Protein 8J5V (pdb70)

Nearest PDB structures (foldseek):
  8j5v-assembly1_A  TM=1.003E+00  e=4.837E-77  Pseudomonas putida
  5gmx-assembly2_B  TM=9.064E-01  e=7.605E-36  uncultured bacterium
  5gkv-assembly1_A  TM=9.014E-01  e=4.346E-36  Caulobacter vibrioides CB15
  7y3z-assembly4_C  TM=9.488E-01  e=1.248E-34  Acinetobacter
  3zyt-assembly1_A  TM=8.656E-01  e=5.137E-29  Paenarthrobacter nitroguajacolicus

Sequence (361 aa):
QIQGHYELKFEAVREAFAALFDDPQERGAGLCIQVGGETVVDLWAGSADKDGREAWHSDTIANLFSCTKTFTAVTALQLVGEGKLSLDAPVVRYWPEFGQAGKASVTLRQLLSHRAGLPAIRELLPAEALYDWQAMVDALAAEAPWWTPGTEHGYAAITYGWLIGELIRRVDGRGPGESIVARTARPLGLDFHVGLADEEFHRVAHIAREPEALSTRAFTNPPAILTSTNKPEWRRMQQPAANGHGNARSLAGFYAGLLDGSLLESELLDELTREHSLGQDRTLLTQTRFGLGCMLDQPDVANATFGLGARAFGHPGAGGSVGFADPEYDVAFGFVTNTLGPYVLMDPRAQKLVRVLGTCL

Foldseek 3Di:
DKDDDADPLLVLLSVLVVVVVVDVLFAKKWKWKDFLNRTRDTIIFHAQEPPRPHTQDSFQKEWQFQLLLLLLLLLLLVCVVVVLFPQQQQCCVQVVLLCAQQSVRPGLQLLQFQQSQPLDQPDFDALCCLLVLVSLLNSNSHGHHNDNRLPAGAHQRQNSQSVSQVSSCRRVVHGSQCSSCVQQCVLLVFSKGQAADPVCLVSYGAADALQPVWPRVSPAGNHCRVVCRNPPSLNRHGGSRTGMMHHFRSLLSSQLCLLVCNRHDPVSSCQQQDWSHFQQHPTSRATFTGGRSKGFADPPGPQRHLQADRSKIGFGAQQAWTWIADNVRSMTITMDGSHGYHHRGHDVSSNVSVNSVRVSD

Radius of gyration: 18.91 Å; Cα contacts (8 Å, |Δi|>4): 874; chains: 1; bounding box: 44×43×49 Å

Secondary structure (DSSP, 8-state):
--EEEE-GGGHHHHHHHHHHTTSTT--EEEEEEEETTEEEEEEEEEBSSSSS-SBPPTT-BEE-GGGHHHHHHHHHHHHHHTTS--SSSBGGGT-GGGGSTT-TT-BHHHHHTT-SS-SS-SSPPPGGGGG-HHHHHHHHHHPPPSSSTTS-----TTHHHHHHHHHHHHHHTS-HHHHHIIIIIGGGT---BSS--GGGGGGBPPPB--TTT-SS-SSSSSSSSTT-TT-HHHHHS--TTT--EE-HHHHHHHHHHHHTTSSS-HHHHHHHHS--EEEE-TTTSSEEEESSSSEE--TT-TTS--SS-TT-EEEE-TTS-EEEEETTTTEEEEEEESB--S-SS--HHHHHHHHHHHHH-

InterPro domains:
  IPR001466 Beta-lactamase-related [PF00144] (18-371)
  IPR012338 Beta-lactamase/transpeptidase-like [G3DSA:3.40.710.10] (5-381)
  IPR012338 Beta-lactamase/transpeptidase-like [SSF56601] (11-375)
  IPR052907 Beta-lactamase/esterase domain-containing protein [PTHR43319] (2-373)

Solvent-accessible surface area: 13255 Å² total; per-residue (Å²): 181,40,67,28,145,78,89,141,137,6,77,48,0,71,118,12,0,29,47,20,52,122,78,130,93,20,30,0,0,3,0,1,0,27,35,38,48,105,72,8,0,26,4,37,1,29,15,10,21,131,95,55,188,104,62,3,113,50,64,4,0,0,2,0,18,8,0,0,0,0,0,0,0,0,0,0,0,29,0,29,50,92,69,87,4,46,14,92,7,48,0,44,154,36,1,90,85,0,24,85,51,60,0,66,88,1,19,1,53,36,4,0,1,6,49,3,1,5,1,2,8,115,129,105,29,88,36,124,15,3,81,75,60,121,40,1,4,72,28,0,1,55,18,37,22,81,23,94,36,28,75,76,8,2,5,6,1,4,1,1,0,0,4,1,0,2,0,0,97,78,30,22,72,88,26,6,0,74,0,0,16,22,26,0,1,137,84,58,68,28,45,2,38,5,28,1,50,82,130,37,39,140,39,19,1,53,12,18,135,94,6,83,81,20,113,20,108,0,18,31,1,0,53,46,9,38,100,9,5,42,95,55,64,2,26,111,28,60,0,0,0,8,0,0,2,0,6,4,83,2,0,0,10,0,0,11,2,0,44,97,44,63,7,7,119,81,128,25,35,89,34,0,38,117,78,33,2,94,22,110,0,111,2,6,115,33,78,0,56,0,0,0,0,0,2,11,0,8,90,136,28,85,53,0,8,4,10,34,9,51,136,0,6,0,3,2,0,15,2,1,3,5,0,0,0,0,52,89,86,68,0,1,0,0,0,0,0,0,8,14,14,72,87,7,11,6,4,63,46,3,10,120,1,0,119,25,0,27,120,22,71

Structure (mmCIF, N/CA/C/O backbone):
data_8J5V
#
_entry.id   8J5V
#
_cell.length_a   46.378
_ce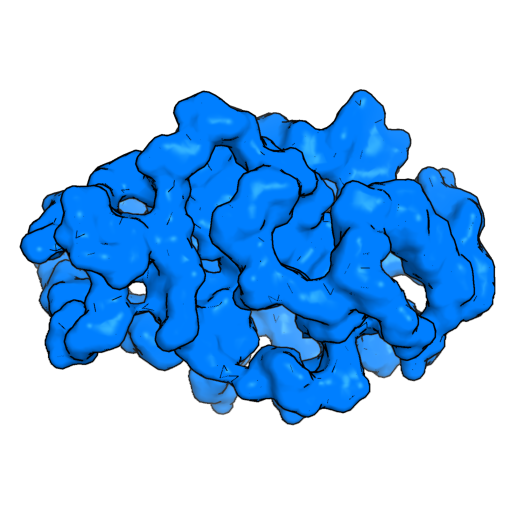ll.length_b   85.667
_cell.length_c   89.854
_cell.angle_alpha   90.00
_cell.angle_beta   90.00
_cell.angle_gamma   90.00
#
_symmetry.space_group_name_H-M   'P 21 21 21'
#
loop_
_entity.id
_entity.type
_entity.pdbx_description
1 polymer Carboxylesterase
2 water water
#
loop_
_atom_site.group_PDB
_atom_site.id
_atom_site.type_symbol
_atom_site.label_atom_id
_atom_site.label_alt_id
_atom_site.label_comp_id
_atom_site.label_asym_id
_atom_site.label_entity_id
_atom_site.label_seq_id
_atom_site.pdbx_PDB_ins_code
_atom_site.Cartn_x
_atom_site.Cartn_y
_atom_site.Cartn_z
_atom_site.occupancy
_atom_site.B_iso_or_equiv
_atom_site.auth_seq_id
_atom_site.auth_comp_id
_atom_site.auth_asym_id
_atom_site.auth_atom_id
_atom_site.pdbx_PDB_model_num
ATOM 1 N N . GLN A 1 20 ? 15.032 66.699 7.810 1.00 36.82 2 GLN A N 1
ATOM 2 C CA . GLN A 1 20 ? 16.032 67.786 7.571 1.00 36.83 2 GLN A CA 1
ATOM 3 C C . GLN A 1 20 ? 17.275 67.544 8.438 1.00 36.17 2 GLN A C 1
ATOM 4 O O . GLN A 1 20 ? 17.157 67.603 9.687 1.00 36.92 2 GLN A O 1
ATOM 10 N N . ILE A 1 21 ? 18.424 67.313 7.795 1.00 33.74 3 ILE A N 1
ATOM 11 C CA . ILE A 1 21 ? 19.759 67.222 8.456 1.00 33.50 3 ILE A CA 1
ATOM 12 C C . ILE A 1 21 ? 20.083 68.596 9.050 1.00 32.27 3 ILE A C 1
ATOM 13 O O . ILE A 1 21 ? 20.073 69.583 8.302 1.00 33.11 3 ILE A O 1
ATOM 18 N N . GLN A 1 22 ? 20.326 68.650 10.358 1.00 30.74 4 GLN A N 1
ATOM 19 C CA . GLN A 1 22 ? 20.632 69.897 11.100 1.00 29.65 4 GLN A CA 1
ATOM 20 C C . GLN A 1 22 ? 22.046 69.789 11.673 1.00 29.58 4 GLN A C 1
ATOM 21 O O . GLN A 1 22 ? 22.533 68.653 11.836 1.00 29.90 4 GLN A O 1
ATOM 27 N N . GLY A 1 23 ? 22.664 70.937 11.952 1.00 28.81 5 GLY A N 1
ATOM 28 C CA . GLY A 1 23 ? 23.954 71.048 12.651 1.00 27.53 5 GLY A CA 1
ATOM 29 C C . GLY A 1 23 ? 25.035 71.585 11.736 1.00 28.01 5 GLY A C 1
ATOM 30 O O . GLY A 1 23 ? 24.695 72.223 10.714 1.00 29.60 5 GLY A O 1
ATOM 31 N N . HIS A 1 24 ? 26.298 71.342 12.082 1.00 26.25 6 HIS A N 1
ATOM 32 C CA . HIS A 1 24 ? 27.467 71.987 11.432 1.00 25.24 6 HIS A CA 1
ATOM 33 C C . HIS A 1 24 ? 28.511 70.942 11.057 1.00 24.92 6 HIS A C 1
ATOM 34 O O . HIS A 1 24 ? 28.589 69.902 11.731 1.00 23.04 6 HIS A O 1
ATOM 41 N N . TYR A 1 25 ? 29.265 71.229 9.998 1.00 25.91 7 TYR A N 1
ATOM 42 C CA . TYR A 1 25 ? 30.424 70.421 9.548 1.00 26.85 7 TYR A CA 1
ATOM 43 C C . TYR A 1 25 ? 31.451 71.347 8.898 1.00 27.78 7 TYR A C 1
ATOM 44 O O . TYR A 1 25 ? 31.054 72.350 8.271 1.00 26.11 7 TYR A O 1
ATOM 53 N N . GLU A 1 26 ? 32.731 71.020 9.083 1.00 29.48 8 GLU A N 1
ATOM 54 C CA . GLU A 1 26 ? 33.847 71.569 8.277 1.00 31.50 8 GLU A CA 1
ATOM 55 C C . GLU A 1 26 ? 33.717 70.977 6.871 1.00 30.54 8 GLU A C 1
ATOM 56 O O . GLU A 1 26 ? 33.415 69.769 6.759 1.00 29.44 8 GLU A O 1
ATOM 62 N N . LEU A 1 27 ? 33.900 71.811 5.845 1.00 30.03 9 LEU A N 1
ATOM 63 C CA . LEU A 1 27 ? 33.744 71.445 4.411 1.00 30.37 9 LEU A CA 1
ATOM 64 C C . LEU A 1 27 ? 34.520 70.154 4.107 1.00 29.62 9 LEU A C 1
ATOM 65 O O . LEU A 1 27 ? 34.005 69.328 3.341 1.00 27.70 9 LEU A O 1
ATOM 70 N N . LYS A 1 28 ? 35.704 69.989 4.704 1.00 31.11 10 LYS A N 1
ATOM 71 C CA . LYS A 1 28 ? 36.581 68.794 4.567 1.00 33.21 10 LYS A CA 1
ATOM 72 C C . LYS A 1 28 ? 35.799 67.506 4.882 1.00 32.21 10 LYS A C 1
ATOM 73 O O . LYS A 1 28 ? 36.150 66.454 4.315 1.00 31.32 10 LYS A O 1
ATOM 79 N N . PHE A 1 29 ? 34.775 67.581 5.739 1.00 30.19 11 PHE A N 1
ATOM 80 C CA . PHE A 1 29 ? 34.003 66.413 6.239 1.00 28.85 11 PHE A CA 1
ATOM 81 C C . PHE A 1 29 ? 32.595 66.390 5.628 1.00 29.53 11 PHE A C 1
ATOM 82 O O . PHE A 1 29 ? 31.702 65.733 6.202 1.00 27.41 11 PHE A O 1
ATOM 90 N N . GLU A 1 30 ? 32.401 67.039 4.473 1.00 30.08 12 GLU A N 1
ATOM 91 C CA . GLU A 1 30 ? 31.076 67.109 3.800 1.00 30.38 12 GLU A CA 1
ATOM 92 C C . GLU A 1 30 ? 30.602 65.688 3.477 1.00 28.48 12 GLU A C 1
ATOM 93 O O . GLU A 1 30 ? 29.384 65.442 3.572 1.00 26.66 12 GLU A O 1
ATOM 99 N N . ALA A 1 31 ? 31.528 64.791 3.123 1.00 27.30 13 ALA A N 1
ATOM 100 C CA . ALA A 1 31 ? 31.244 63.367 2.821 1.00 27.77 13 ALA A CA 1
ATOM 101 C C . ALA A 1 31 ? 30.554 62.718 4.029 1.00 28.07 13 ALA A C 1
ATOM 102 O O . ALA A 1 31 ? 29.623 61.906 3.816 1.00 28.61 13 ALA A O 1
ATOM 104 N N . VAL A 1 32 ? 30.959 63.085 5.252 1.00 27.42 14 VAL A N 1
ATOM 105 C CA . VAL A 1 32 ? 30.341 62.547 6.502 1.00 27.43 14 VAL A CA 1
ATOM 106 C C . VAL A 1 32 ? 28.887 63.021 6.556 1.00 28.78 14 VAL A C 1
ATOM 107 O O . VAL A 1 32 ? 28.011 62.179 6.823 1.00 30.35 14 VAL A O 1
ATOM 111 N N . ARG A 1 33 ? 28.636 64.308 6.302 1.00 30.13 15 ARG A N 1
ATOM 112 C CA . ARG A 1 33 ? 27.263 64.876 6.264 1.00 31.88 15 ARG A CA 1
ATOM 113 C C . ARG A 1 33 ? 26.420 64.080 5.257 1.00 32.31 15 ARG A C 1
ATOM 114 O O . ARG A 1 33 ? 25.273 63.730 5.600 1.00 31.61 15 ARG A O 1
ATOM 122 N N . GLU A 1 34 ? 26.974 63.803 4.072 1.00 33.52 16 GLU A N 1
ATOM 123 C CA . GLU A 1 34 ? 26.294 63.050 2.984 1.00 36.45 16 GLU A CA 1
ATOM 124 C C . GLU A 1 34 ? 25.906 61.658 3.497 1.00 33.53 16 GLU A C 1
ATOM 125 O O . GLU A 1 34 ? 24.733 61.288 3.337 1.00 32.98 16 GLU A O 1
ATOM 131 N N . ALA A 1 35 ? 26.854 60.928 4.095 1.00 31.61 17 ALA A N 1
ATOM 132 C CA . ALA A 1 35 ? 26.657 59.556 4.628 1.00 30.92 17 ALA A CA 1
ATOM 133 C C . ALA A 1 35 ? 25.588 59.569 5.727 1.00 28.99 17 ALA A C 1
ATOM 134 O O . ALA A 1 35 ? 24.775 58.633 5.761 1.00 28.61 17 ALA A O 1
ATOM 136 N N . PHE A 1 36 ? 25.598 60.581 6.600 1.00 27.96 18 PHE A N 1
ATOM 137 C CA . PHE A 1 36 ? 24.594 60.755 7.681 1.00 28.51 18 PHE A CA 1
ATOM 138 C C . PHE A 1 36 ? 23.202 60.924 7.059 1.00 30.20 18 PHE A C 1
ATOM 139 O O . PHE A 1 36 ? 22.249 60.305 7.563 1.00 29.35 18 PHE A O 1
ATOM 147 N N . ALA A 1 37 ? 23.096 61.730 5.998 1.00 31.94 19 ALA A N 1
ATOM 148 C CA . ALA A 1 37 ? 21.841 61.950 5.238 1.00 34.84 19 ALA A CA 1
ATOM 149 C C . ALA A 1 37 ? 21.355 60.618 4.651 1.00 35.03 19 ALA A C 1
ATOM 150 O O . ALA A 1 37 ? 20.142 60.352 4.716 1.00 35.06 19 ALA A O 1
ATOM 152 N N . ALA A 1 38 ? 22.284 59.816 4.121 1.00 35.88 20 ALA A N 1
ATOM 153 C CA . ALA A 1 38 ? 22.036 58.510 3.467 1.00 37.63 20 ALA A CA 1
ATOM 154 C C . ALA A 1 38 ? 21.338 57.537 4.430 1.00 40.37 20 ALA A C 1
ATOM 155 O O . ALA A 1 38 ? 20.552 56.708 3.934 1.00 41.10 20 ALA A O 1
ATOM 157 N N . LEU A 1 39 ? 21.613 57.618 5.741 1.00 41.77 21 LEU A N 1
ATOM 158 C CA . LEU A 1 39 ? 20.940 56.795 6.787 1.00 40.69 21 LEU A CA 1
ATOM 159 C C . LEU A 1 39 ? 19.426 56.845 6.575 1.00 41.36 21 LEU A C 1
ATOM 160 O O . LEU A 1 39 ? 18.776 55.780 6.656 1.00 40.62 21 LEU A O 1
ATOM 165 N N . PHE A 1 40 ? 18.896 58.054 6.368 1.00 41.27 22 PHE A N 1
ATOM 166 C CA . PHE A 1 40 ? 17.441 58.358 6.366 1.00 41.59 22 PHE A CA 1
ATOM 167 C C . PHE A 1 40 ? 16.820 58.010 5.004 1.00 42.45 22 PHE A C 1
ATOM 168 O O . PHE A 1 40 ? 15.595 58.167 4.866 1.00 44.21 22 PHE A O 1
ATOM 176 N N . ASP A 1 41 ? 17.620 57.521 4.047 1.00 43.80 23 ASP A N 1
ATOM 177 C CA . ASP A 1 41 ? 17.131 56.853 2.808 1.00 46.13 23 ASP A CA 1
ATOM 178 C C . ASP A 1 41 ? 16.413 55.551 3.190 1.00 48.14 23 ASP A C 1
ATOM 179 O O . ASP A 1 41 ? 15.687 55.015 2.335 1.00 51.03 23 ASP A O 1
ATOM 184 N N . ASP A 1 42 ? 16.633 55.053 4.414 1.00 48.56 24 ASP A N 1
ATOM 185 C CA . ASP A 1 42 ? 15.890 53.918 5.022 1.00 49.10 24 ASP A CA 1
ATOM 186 C C . ASP A 1 42 ? 14.715 54.495 5.806 1.00 49.04 24 ASP A C 1
ATOM 187 O O . ASP A 1 42 ? 14.918 55.275 6.732 1.00 46.96 24 ASP A O 1
ATOM 192 N N . PRO A 1 43 ? 13.453 54.163 5.440 1.00 50.65 25 PRO A N 1
ATOM 193 C CA . PRO A 1 43 ? 12.281 54.767 6.077 1.00 49.18 25 PRO A CA 1
ATOM 194 C C . PRO A 1 43 ? 12.027 54.425 7.556 1.00 49.79 25 PRO A C 1
ATOM 195 O O . PRO A 1 43 ? 11.256 55.151 8.161 1.00 50.46 25 PRO A O 1
ATOM 199 N N . GLN A 1 44 ? 12.651 53.378 8.111 1.00 52.02 26 GLN A N 1
ATOM 200 C CA . GLN A 1 44 ? 12.481 53.005 9.547 1.00 53.04 26 GLN A CA 1
ATOM 201 C C . GLN A 1 44 ? 13.343 53.915 10.434 1.00 50.69 26 GLN A C 1
ATOM 202 O O . GLN A 1 44 ? 12.961 54.099 11.607 1.00 50.33 26 GLN A O 1
ATOM 208 N N . GLU A 1 45 ? 14.453 54.463 9.917 1.00 47.68 27 GLU A N 1
ATOM 209 C CA . GLU A 1 45 ? 15.255 55.491 10.639 1.00 45.82 27 GLU A CA 1
ATOM 210 C C . GLU A 1 45 ? 14.304 56.600 11.093 1.00 43.44 27 GLU A C 1
ATOM 211 O O . GLU A 1 45 ? 13.636 57.183 10.228 1.00 45.67 27 GLU A O 1
ATOM 217 N N . ARG A 1 46 ? 14.232 56.861 12.397 1.00 41.52 28 ARG A N 1
ATOM 218 C CA . ARG A 1 46 ? 13.337 57.892 12.980 1.00 40.27 28 ARG A CA 1
ATOM 219 C C . ARG A 1 46 ? 14.184 59.120 13.324 1.00 38.22 28 ARG A C 1
ATOM 220 O O . ARG A 1 46 ? 13.987 60.168 12.682 1.00 35.68 28 ARG A O 1
ATOM 228 N N . GLY A 1 47 ? 15.115 58.978 14.270 1.00 37.19 29 GLY A N 1
ATOM 229 C CA . GLY A 1 47 ? 16.041 60.052 14.677 1.00 35.32 29 GLY A CA 1
ATOM 230 C C . GLY A 1 47 ? 17.447 59.531 14.905 1.00 33.18 29 GLY A C 1
ATOM 231 O O . GLY A 1 47 ? 17.604 58.326 15.183 1.00 31.35 29 GLY A O 1
ATOM 232 N N . ALA A 1 48 ? 18.442 60.411 14.780 1.00 30.56 30 ALA A N 1
ATOM 233 C CA . ALA A 1 48 ? 19.859 60.108 15.068 1.00 28.32 30 ALA A CA 1
ATOM 234 C C . ALA A 1 48 ? 20.632 61.403 15.312 1.00 27.69 30 ALA A C 1
ATOM 235 O O . ALA A 1 48 ? 20.178 62.485 14.871 1.00 27.72 30 ALA A O 1
ATOM 237 N N . GLY A 1 49 ? 21.747 61.272 16.026 1.00 24.89 31 GLY A N 1
ATOM 238 C CA . GLY A 1 49 ? 22.773 62.312 16.186 1.00 24.08 31 GLY A CA 1
ATOM 239 C C . GLY A 1 49 ? 24.135 61.742 15.853 1.00 23.25 31 GLY A C 1
ATOM 240 O O . GLY A 1 49 ? 24.345 60.519 16.071 1.00 22.18 31 GLY A O 1
ATOM 241 N N . LEU A 1 50 ? 25.014 62.587 15.318 1.00 22.76 32 LEU A N 1
ATOM 242 C CA . LEU A 1 50 ? 26.407 62.238 14.948 1.00 22.34 32 LEU A CA 1
ATOM 243 C C . LEU A 1 50 ? 27.294 63.428 15.307 1.00 22.21 32 LEU A C 1
ATOM 244 O O . LEU A 1 50 ? 26.980 64.559 14.874 1.00 20.95 32 LEU A O 1
ATOM 249 N N . CYS A 1 51 ? 28.339 63.182 16.096 1.00 21.59 33 CYS A N 1
ATOM 250 C CA . CYS A 1 51 ? 29.281 64.219 16.566 1.00 21.74 33 CYS A CA 1
ATOM 251 C C . CYS A 1 51 ? 30.707 63.660 16.552 1.00 21.22 33 CYS A C 1
ATOM 252 O O . CYS A 1 51 ? 30.930 62.585 17.125 1.00 20.28 33 CYS A O 1
ATOM 255 N N . ILE A 1 52 ? 31.618 64.363 15.880 1.00 21.18 34 ILE A N 1
ATOM 256 C CA . ILE A 1 52 ? 33.040 63.942 15.715 1.00 21.70 34 ILE A CA 1
ATOM 257 C C . ILE A 1 52 ? 33.944 65.106 16.119 1.00 21.61 34 ILE A C 1
ATOM 258 O O . ILE A 1 52 ? 33.742 66.240 15.617 1.00 21.34 34 ILE A O 1
ATOM 263 N N . GLN A 1 53 ? 34.904 64.821 16.996 1.00 22.46 35 GLN A N 1
ATOM 264 C CA . GLN A 1 53 ? 36.007 65.746 17.346 1.00 23.23 35 GLN A CA 1
ATOM 265 C C . GLN A 1 53 ? 37.303 65.185 16.756 1.00 23.50 35 GLN A C 1
ATOM 266 O O . GLN A 1 53 ? 37.505 63.952 16.818 1.00 23.31 35 GLN A O 1
ATOM 272 N N . VAL A 1 54 ? 38.125 66.067 16.183 1.00 24.23 36 VAL A N 1
ATOM 273 C CA . VAL A 1 54 ? 39.512 65.772 15.720 1.00 25.61 36 VAL A CA 1
ATOM 274 C C . VAL A 1 54 ? 40.439 66.761 16.430 1.00 27.02 36 VAL A C 1
ATOM 275 O O . VAL A 1 54 ? 40.274 67.980 16.220 1.00 27.82 36 VAL A O 1
ATOM 279 N N . GLY A 1 55 ? 41.324 66.245 17.287 1.00 28.08 37 GLY A N 1
ATOM 280 C CA . GLY A 1 55 ? 42.238 67.038 18.128 1.00 28.41 37 GLY A CA 1
ATOM 281 C C . GLY A 1 55 ? 41.497 67.998 19.038 1.00 28.85 37 GLY A C 1
ATOM 282 O O . GLY A 1 55 ? 41.972 69.130 19.189 1.00 29.71 37 GLY A O 1
ATOM 283 N N . GLY A 1 56 ? 40.367 67.572 19.616 1.00 29.15 38 GLY A N 1
ATOM 284 C CA . GLY A 1 56 ? 39.565 68.387 20.552 1.00 28.64 38 GLY A CA 1
ATOM 285 C C . GLY A 1 56 ? 38.760 69.472 19.850 1.00 28.94 38 GLY A C 1
ATOM 286 O O . GLY A 1 56 ? 38.182 70.318 20.556 1.00 29.12 38 GLY A O 1
ATOM 287 N N . GLU A 1 57 ? 38.679 69.372 18.516 1.00 30.30 39 GLU A N 1
ATOM 288 C CA . GLU A 1 57 ? 37.909 70.347 17.701 1.00 30.54 39 GLU A CA 1
ATOM 289 C C . GLU A 1 57 ? 36.713 69.638 17.058 1.00 27.99 39 GLU A C 1
ATOM 290 O O . GLU A 1 57 ? 36.939 68.681 16.292 1.00 26.77 39 GLU A O 1
ATOM 296 N N . THR A 1 58 ? 35.496 70.092 17.359 1.00 26.30 40 THR A N 1
ATOM 297 C CA . THR A 1 58 ? 34.249 69.513 16.801 1.00 25.55 40 THR A CA 1
ATOM 298 C C . THR A 1 58 ? 34.186 69.876 15.311 1.00 25.71 40 THR A C 1
ATOM 299 O O . THR A 1 58 ? 34.021 71.073 14.992 1.00 25.95 40 THR A O 1
ATOM 303 N N . VAL A 1 59 ? 34.361 68.873 14.447 1.00 24.55 41 VAL A N 1
ATOM 304 C CA . VAL A 1 59 ? 34.394 69.013 12.962 1.00 24.22 41 VAL A CA 1
ATOM 305 C C . VAL A 1 59 ? 33.037 68.601 12.377 1.00 22.79 41 VAL A C 1
ATOM 306 O O . VAL A 1 59 ? 32.744 69.026 11.248 1.00 21.51 41 VAL A O 1
ATOM 310 N N . VAL A 1 60 ? 32.268 67.778 13.100 1.00 21.86 42 VAL A N 1
ATOM 311 C CA . VAL A 1 60 ? 30.893 67.338 12.718 1.00 21.99 42 VAL A CA 1
ATOM 312 C C . VAL A 1 60 ? 30.020 67.340 13.976 1.00 22.06 42 VAL A C 1
ATOM 313 O O . VAL A 1 60 ? 30.414 66.711 14.985 1.00 22.20 42 VAL A O 1
ATOM 317 N N . ASP A 1 61 ? 28.874 68.013 13.905 1.00 21.44 43 ASP A N 1
ATOM 318 C CA . ASP A 1 61 ? 27.819 67.972 14.947 1.00 22.05 43 ASP A CA 1
ATOM 319 C C . ASP A 1 61 ? 26.481 68.005 14.208 1.00 22.36 43 ASP A C 1
ATOM 320 O O . ASP A 1 61 ? 26.025 69.108 13.860 1.00 21.72 43 ASP A O 1
ATOM 325 N N . LEU A 1 62 ? 25.919 66.826 13.936 1.00 22.54 44 LEU A N 1
ATOM 326 C CA . LEU A 1 62 ? 24.686 66.657 13.128 1.00 24.15 44 LEU A CA 1
ATOM 327 C C . LEU A 1 62 ? 23.615 65.946 13.954 1.00 24.63 44 LEU A C 1
ATOM 328 O O . LEU A 1 62 ? 23.964 65.151 14.852 1.00 23.47 44 LEU A O 1
ATOM 333 N N . TRP A 1 63 ? 22.357 66.268 13.659 1.00 26.50 45 TRP A N 1
ATOM 334 C CA . TRP A 1 63 ? 21.148 65.555 14.145 1.00 26.68 45 TRP A CA 1
ATOM 335 C C . TRP A 1 63 ? 20.047 65.699 13.089 1.00 29.04 45 TRP A C 1
ATOM 336 O O . TRP A 1 63 ? 20.184 66.585 12.209 1.00 27.44 45 TRP A O 1
ATOM 347 N N . ALA A 1 64 ? 19.012 64.856 13.158 1.00 31.60 46 ALA A N 1
ATOM 348 C CA . ALA A 1 64 ? 17.990 64.718 12.094 1.00 33.35 46 ALA A CA 1
ATOM 349 C C . ALA A 1 64 ? 16.795 63.885 12.580 1.00 35.45 46 ALA A C 1
ATOM 350 O O . ALA A 1 64 ? 16.976 63.021 13.471 1.00 36.16 46 ALA A O 1
ATOM 352 N N . GLY A 1 65 ? 15.614 64.175 12.022 1.00 36.42 47 GLY A N 1
ATOM 353 C CA . GLY A 1 65 ? 14.385 63.367 12.149 1.00 36.13 47 GLY A CA 1
ATOM 354 C C . GLY A 1 65 ? 13.636 63.612 13.446 1.00 36.63 47 GLY A C 1
ATOM 355 O O . GLY A 1 65 ? 13.664 64.756 13.963 1.00 35.73 47 GLY A O 1
ATOM 356 N N . SER A 1 66 ? 12.984 62.544 13.908 1.00 37.70 48 SER A N 1
ATOM 357 C CA . SER A 1 66 ? 12.108 62.690 15.088 1.00 40.24 48 SER A CA 1
ATOM 358 C C . SER A 1 66 ? 12.634 61.949 16.312 1.00 38.95 48 SER A C 1
ATOM 359 O O . SER A 1 66 ? 13.385 60.967 16.150 1.00 38.57 48 SER A O 1
ATOM 362 N N . ALA A 1 67 ? 12.230 62.416 17.477 1.00 39.53 49 ALA A N 1
ATOM 363 C CA . ALA A 1 67 ? 12.568 61.842 18.799 1.00 40.81 49 ALA A CA 1
ATOM 364 C C . ALA A 1 67 ? 11.452 60.898 19.267 1.00 42.29 49 ALA A C 1
ATOM 365 O O . ALA A 1 67 ? 11.778 59.888 19.918 1.00 41.12 49 ALA A O 1
ATOM 367 N N . ASP A 1 68 ? 10.189 61.229 18.972 1.00 43.14 50 ASP A N 1
ATOM 368 C CA . ASP A 1 68 ? 8.997 60.435 19.384 1.00 43.46 50 ASP A CA 1
ATOM 369 C C . ASP A 1 68 ? 8.739 59.346 18.340 1.00 42.74 50 ASP A C 1
ATOM 370 O O . ASP A 1 68 ? 9.380 59.389 17.275 1.00 46.57 50 ASP A O 1
ATOM 375 N N . LYS A 1 69 ? 7.831 58.414 18.636 1.00 44.52 51 LYS A N 1
ATOM 376 C CA . LYS A 1 69 ? 7.503 57.246 17.771 1.00 45.77 51 LYS A CA 1
ATOM 377 C C . LYS A 1 69 ? 6.746 57.703 16.515 1.00 46.79 51 LYS A C 1
ATOM 378 O O . LYS A 1 69 ? 6.840 57.002 15.484 1.00 44.96 51 LYS A O 1
ATOM 384 N N . ASP A 1 70 ? 6.039 58.836 16.597 1.00 48.20 52 ASP A N 1
ATOM 385 C CA . ASP A 1 70 ? 4.983 59.242 15.630 1.00 49.72 52 ASP A CA 1
ATOM 386 C C . ASP A 1 70 ? 5.417 60.463 14.803 1.00 52.06 52 ASP A C 1
ATOM 387 O O . ASP A 1 70 ? 4.614 60.898 13.956 1.00 54.32 52 ASP A O 1
ATOM 392 N N . GLY A 1 71 ? 6.633 60.983 15.006 1.00 51.45 53 GLY A N 1
ATOM 393 C CA . GLY A 1 71 ? 7.209 62.055 14.170 1.00 50.79 53 GLY A CA 1
ATOM 394 C C . GLY A 1 71 ? 6.586 63.415 14.443 1.00 50.74 53 GLY A C 1
ATOM 395 O O . GLY A 1 71 ? 6.619 64.271 13.536 1.00 51.29 53 GLY A O 1
ATOM 396 N N . ARG A 1 72 ? 6.054 63.613 15.652 1.00 51.12 54 ARG A N 1
ATOM 397 C CA . ARG A 1 72 ? 5.326 64.839 16.077 1.00 50.73 54 ARG A CA 1
ATOM 398 C C .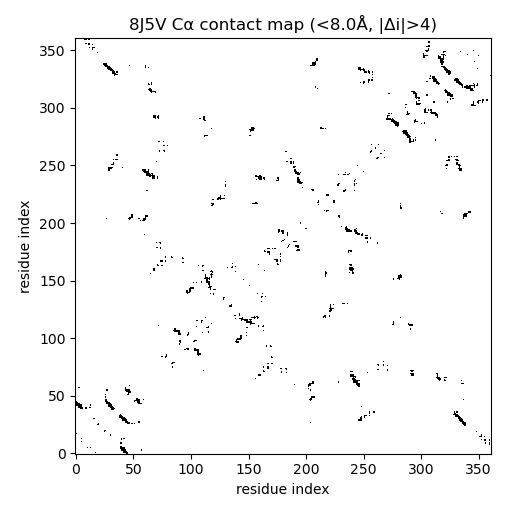 ARG A 1 72 ? 6.286 65.776 16.825 1.00 51.78 54 ARG A C 1
ATOM 399 O O . ARG A 1 72 ? 6.065 67.003 16.776 1.00 51.86 54 ARG A O 1
ATOM 407 N N . GLU A 1 73 ? 7.301 65.214 17.496 1.00 50.97 55 GLU A N 1
ATOM 408 C CA . GLU A 1 73 ? 8.380 65.953 18.206 1.00 49.45 55 GLU A CA 1
ATOM 409 C C . GLU A 1 73 ? 9.692 65.731 17.452 1.00 47.71 55 GLU A C 1
ATOM 410 O O . GLU A 1 73 ? 10.164 64.573 17.412 1.00 44.58 55 GLU A O 1
ATOM 416 N N . ALA A 1 74 ? 10.243 66.792 16.857 1.00 45.63 56 ALA A N 1
ATOM 417 C CA . ALA A 1 74 ? 11.497 66.741 16.073 1.00 42.92 56 ALA A CA 1
ATOM 418 C C . ALA A 1 74 ? 12.651 66.435 17.028 1.00 39.56 56 ALA A C 1
ATOM 419 O O . ALA A 1 74 ? 12.554 66.798 18.218 1.00 39.41 56 ALA A O 1
ATOM 421 N N . TRP A 1 75 ? 13.684 65.763 16.525 1.00 37.69 57 TRP A N 1
ATOM 422 C CA . TRP A 1 75 ? 14.991 65.636 17.215 1.00 35.61 57 TRP A CA 1
ATOM 423 C C . TRP A 1 75 ? 15.610 67.039 17.290 1.00 35.55 57 TRP A C 1
ATOM 424 O O . TRP A 1 75 ? 15.819 67.639 16.218 1.00 36.87 57 TRP A O 1
ATOM 435 N N . HIS A 1 76 ? 15.804 67.567 18.505 1.00 36.39 58 HIS A N 1
ATOM 436 C CA . HIS A 1 76 ? 16.498 68.853 18.802 1.00 36.83 58 HIS A CA 1
ATOM 437 C C . HIS A 1 76 ? 17.996 68.595 19.015 1.00 34.38 58 HIS A C 1
ATOM 438 O O . HIS A 1 76 ? 18.392 67.422 19.199 1.00 32.05 58 HIS A O 1
ATOM 445 N N . SER A 1 77 ? 18.797 69.660 19.047 1.00 30.77 59 SER A N 1
ATOM 446 C CA . SER A 1 77 ? 20.254 69.603 19.324 1.00 29.75 59 SER A CA 1
ATOM 447 C C . SER A 1 77 ? 20.491 68.974 20.707 1.00 29.17 59 SER A C 1
ATOM 448 O O . SER A 1 77 ? 21.511 68.284 20.868 1.00 28.23 59 SER A O 1
ATOM 451 N N . ASP A 1 78 ? 19.563 69.180 21.650 1.00 29.17 60 ASP A N 1
ATOM 452 C CA . ASP A 1 78 ? 19.664 68.714 23.059 1.00 29.75 60 ASP A CA 1
ATOM 453 C C . ASP A 1 78 ? 18.754 67.497 23.289 1.00 29.49 60 ASP A C 1
ATOM 454 O O . ASP A 1 78 ? 18.460 67.192 24.465 1.00 30.85 60 ASP A O 1
ATOM 459 N N . THR A 1 79 ? 18.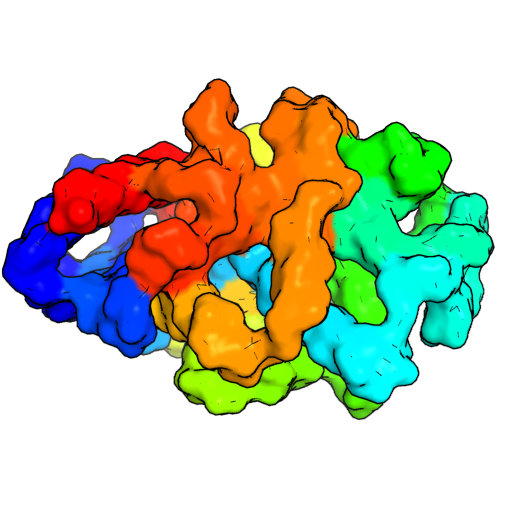323 66.817 22.227 1.00 28.54 61 THR A N 1
ATOM 460 C CA . THR A 1 79 ? 17.620 65.513 22.336 1.00 29.28 61 THR A CA 1
ATOM 461 C C . THR A 1 79 ? 18.629 64.479 22.848 1.00 30.15 61 THR A C 1
ATOM 462 O O . THR A 1 79 ? 19.766 64.435 22.312 1.00 28.27 61 THR A O 1
ATOM 466 N N . ILE A 1 80 ? 18.245 63.735 23.886 1.00 29.79 62 ILE A N 1
ATOM 467 C CA . ILE A 1 80 ? 19.070 62.664 24.510 1.00 28.53 62 ILE A CA 1
ATOM 468 C C . ILE A 1 80 ? 18.295 61.346 24.417 1.00 29.22 62 ILE A C 1
ATOM 469 O O . ILE A 1 80 ? 17.086 61.367 24.061 1.00 27.85 62 ILE A O 1
ATOM 474 N N . ALA A 1 81 ? 18.977 60.233 24.678 1.00 26.36 63 ALA A N 1
ATOM 475 C CA . ALA A 1 81 ? 18.417 58.876 24.506 1.00 25.82 63 ALA A CA 1
ATOM 476 C C . ALA A 1 81 ? 19.203 57.884 25.357 1.00 25.83 63 ALA A C 1
ATOM 477 O O . ALA A 1 81 ? 20.351 58.191 25.754 1.00 24.67 63 ALA A O 1
ATOM 479 N N . ASN A 1 82 ? 18.586 56.736 25.620 1.00 26.59 64 ASN A N 1
ATOM 480 C CA . ASN A 1 82 ? 19.260 55.572 26.239 1.00 27.01 64 ASN A CA 1
ATOM 481 C C . ASN A 1 82 ? 20.406 55.138 25.320 1.00 25.92 64 ASN A C 1
ATOM 482 O O . ASN A 1 82 ? 20.137 54.875 24.128 1.00 25.23 64 ASN A O 1
ATOM 487 N N . LEU A 1 83 ? 21.628 55.080 25.859 1.00 26.08 65 LEU A N 1
ATOM 488 C CA . LEU A 1 83 ? 22.868 54.750 25.106 1.00 25.54 65 LEU A CA 1
ATOM 489 C C . LEU A 1 83 ? 23.267 53.294 25.364 1.00 24.91 65 LEU A C 1
ATOM 490 O O . LEU A 1 83 ? 24.311 52.872 24.835 1.00 25.76 65 LEU A O 1
ATOM 495 N N . PHE A 1 84 ? 22.478 52.556 26.150 1.00 24.08 66 PHE A N 1
ATOM 496 C CA . PHE A 1 84 ? 22.711 51.119 26.445 1.00 23.59 66 PHE A CA 1
ATOM 497 C C . PHE A 1 84 ? 24.168 50.946 26.900 1.00 21.84 66 PHE A C 1
ATOM 498 O O . PHE A 1 84 ? 24.616 51.724 27.764 1.00 20.06 66 PHE A O 1
ATOM 506 N N . SER A 1 85 ? 24.897 49.988 26.326 1.00 20.56 67 SER A N 1
ATOM 507 C CA . SER A 1 85 ? 26.239 49.570 26.814 1.00 20.60 67 SER A CA 1
ATOM 508 C C . SER A 1 85 ? 27.330 50.594 26.465 1.00 20.21 67 SER A C 1
ATOM 509 O O . SER A 1 85 ? 28.478 50.395 26.926 1.00 20.12 67 SER A O 1
ATOM 512 N N . CYS A 1 86 ? 27.010 51.668 25.728 1.00 21.07 68 CYS A N 1
ATOM 513 C CA . CYS A 1 86 ? 27.884 52.871 25.614 1.00 20.83 68 CYS A CA 1
ATOM 514 C C . CYS A 1 86 ? 28.293 53.321 27.026 1.00 21.77 68 CYS A C 1
ATOM 515 O O . CYS A 1 86 ? 29.425 53.832 27.192 1.00 20.84 68 CYS A O 1
ATOM 518 N N . THR A 1 87 ? 27.392 53.129 28.000 1.00 22.39 69 THR A N 1
ATOM 519 C CA . THR A 1 87 ? 27.533 53.527 29.429 1.00 23.21 69 THR A CA 1
ATOM 520 C C . THR A 1 87 ? 28.763 52.871 30.067 1.00 23.02 69 THR A C 1
ATOM 521 O O . THR A 1 87 ? 29.362 53.506 30.958 1.00 22.95 69 THR A O 1
ATOM 525 N N . LYS A 1 88 ? 29.117 51.649 29.654 1.00 22.41 70 LYS A N 1
ATOM 526 C CA . LYS A 1 88 ? 30.086 50.784 30.383 1.00 22.31 70 LYS A CA 1
ATOM 527 C C . LYS A 1 88 ? 31.443 51.484 30.530 1.00 20.92 70 LYS A C 1
ATOM 528 O O . LYS A 1 88 ? 32.089 51.284 31.578 1.00 21.34 70 LYS A O 1
ATOM 534 N N . THR A 1 89 ? 31.868 52.268 29.539 1.00 20.00 71 THR A N 1
ATOM 535 C CA . THR A 1 89 ? 33.200 52.930 29.547 1.00 20.01 71 THR A CA 1
ATOM 536 C C . THR A 1 89 ? 33.193 54.091 30.553 1.00 20.08 71 THR A C 1
ATOM 537 O O . THR A 1 89 ? 34.225 54.293 31.216 1.00 21.11 71 THR A O 1
ATOM 541 N N . PHE A 1 90 ? 32.079 54.811 30.676 1.00 20.90 72 PHE A N 1
ATOM 542 C CA . PHE A 1 90 ? 31.878 55.878 31.698 1.00 21.54 72 PHE A CA 1
ATOM 543 C C . PHE A 1 90 ? 32.060 55.266 33.093 1.00 21.98 72 PHE A C 1
ATOM 544 O O . PHE A 1 90 ? 32.795 55.831 33.932 1.00 22.87 72 PHE A O 1
ATOM 552 N N . THR A 1 91 ? 31.417 54.118 33.321 1.00 21.82 73 THR A N 1
ATOM 553 C CA . THR A 1 91 ? 31.466 53.353 34.594 1.00 21.42 73 THR A CA 1
ATOM 554 C C . THR A 1 91 ? 32.907 52.892 34.863 1.00 22.09 73 THR A C 1
ATOM 555 O O . THR A 1 91 ? 33.377 53.054 36.006 1.00 21.76 73 THR A O 1
ATOM 559 N N . ALA A 1 92 ? 33.589 52.341 33.857 1.00 22.08 74 ALA A N 1
ATOM 560 C CA . ALA A 1 92 ? 34.984 51.857 33.984 1.00 22.73 74 ALA A CA 1
ATOM 561 C C . ALA A 1 92 ? 35.905 53.029 34.336 1.00 22.87 74 ALA A C 1
ATOM 562 O O . ALA A 1 92 ? 36.776 52.849 35.197 1.00 23.43 74 ALA A O 1
ATOM 564 N N . VAL A 1 93 ? 35.733 54.180 33.679 1.00 23.17 75 VAL A N 1
ATOM 565 C CA . VAL A 1 93 ? 36.599 55.375 33.903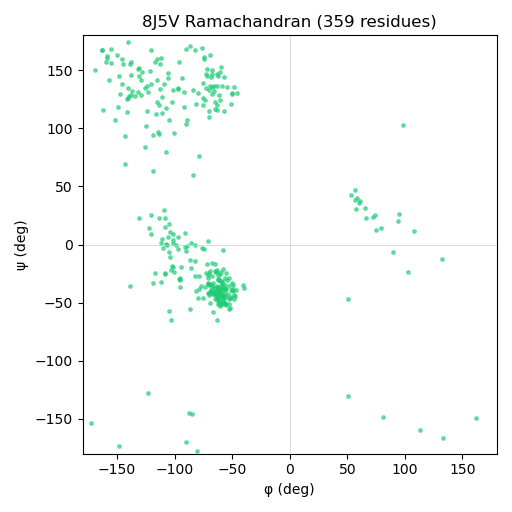 1.00 23.70 75 VAL A CA 1
ATOM 566 C C . VAL A 1 93 ? 36.402 55.844 35.352 1.00 23.53 75 VAL A C 1
ATOM 567 O O . VAL A 1 93 ? 37.403 56.181 35.995 1.00 22.65 75 VAL A O 1
ATOM 571 N N . THR A 1 94 ? 35.160 55.839 35.845 1.00 24.03 76 THR A N 1
ATOM 572 C CA . THR A 1 94 ? 34.811 56.157 37.256 1.00 24.86 76 THR A CA 1
ATOM 573 C C . THR A 1 94 ? 35.603 55.226 38.182 1.00 26.38 76 THR A C 1
ATOM 574 O O . THR A 1 94 ? 36.260 55.738 39.106 1.00 27.07 76 THR A O 1
ATOM 578 N N . ALA A 1 95 ? 35.572 53.917 37.925 1.00 27.17 77 ALA A N 1
ATOM 579 C CA . ALA A 1 95 ? 36.257 52.894 38.748 1.00 28.54 77 ALA A CA 1
ATOM 580 C C . ALA A 1 95 ? 37.769 53.155 38.745 1.00 29.17 77 ALA A C 1
ATOM 581 O O . ALA A 1 95 ? 38.386 53.052 39.819 1.00 29.20 77 ALA A O 1
ATOM 583 N N . LEU A 1 96 ? 38.343 53.501 37.590 1.00 29.23 78 LEU A N 1
ATOM 584 C CA . LEU A 1 96 ? 39.809 53.700 37.432 1.00 29.62 78 LEU A CA 1
ATOM 585 C C . LEU A 1 96 ? 40.248 54.973 38.174 1.00 30.15 78 LEU A C 1
ATOM 586 O O . LEU A 1 96 ? 41.373 54.969 38.710 1.00 30.05 78 LEU A O 1
ATOM 591 N N . GLN A 1 97 ? 39.413 56.014 38.220 1.00 29.87 79 GLN A N 1
ATOM 592 C CA . GLN A 1 97 ? 39.699 57.232 39.029 1.00 31.37 79 GLN A CA 1
ATOM 593 C C . GLN A 1 97 ? 39.791 56.835 40.507 1.00 32.18 79 GLN A C 1
ATOM 594 O O . GLN A 1 97 ? 40.734 57.285 41.189 1.00 32.48 79 GLN A O 1
ATOM 600 N N . LEU A 1 98 ? 38.849 56.013 40.977 1.00 30.88 80 LEU A N 1
ATOM 601 C CA . LEU A 1 98 ? 38.818 55.508 42.372 1.00 31.26 80 LEU A CA 1
ATOM 602 C C . LEU A 1 98 ? 40.091 54.694 42.642 1.00 31.85 80 LEU A C 1
ATOM 603 O O . LEU A 1 98 ? 40.656 54.848 43.750 1.00 32.38 80 LEU A O 1
ATOM 608 N N . VAL A 1 99 ? 40.571 53.922 41.658 1.00 30.90 81 VAL A N 1
ATOM 609 C CA . VAL A 1 99 ? 41.874 53.195 41.743 1.00 31.80 81 VAL A CA 1
ATOM 610 C C . VAL A 1 99 ? 42.989 54.234 41.929 1.00 33.36 81 VAL A C 1
ATOM 611 O O . VAL A 1 99 ? 43.768 54.092 42.893 1.00 32.85 81 VAL A O 1
ATOM 615 N N . GLY A 1 100 ? 43.044 55.245 41.052 1.00 33.87 82 GLY A N 1
ATOM 616 C CA . GLY A 1 100 ? 44.003 56.366 41.114 1.00 33.69 82 GLY A CA 1
ATOM 617 C C . GLY A 1 100 ? 44.043 57.021 42.489 1.00 34.85 82 GLY A C 1
ATOM 618 O O . GLY A 1 100 ? 45.153 57.374 42.944 1.00 34.29 82 GLY A O 1
ATOM 619 N N . GLU A 1 101 ? 42.882 57.168 43.136 1.00 34.65 83 GLU A N 1
ATOM 620 C CA . GLU A 1 101 ? 42.724 57.839 44.456 1.00 35.09 83 GLU A CA 1
ATOM 621 C C . GLU A 1 101 ? 42.971 56.854 45.613 1.00 35.88 83 GLU A C 1
ATOM 622 O O . GLU A 1 101 ? 42.818 57.277 46.772 1.00 35.56 83 GLU A O 1
ATOM 628 N N . GLY A 1 102 ? 43.304 55.591 45.322 1.00 36.20 84 GLY A N 1
ATOM 629 C CA . GLY A 1 102 ? 43.610 54.552 46.327 1.00 36.00 84 GLY A CA 1
ATOM 630 C C . GLY A 1 102 ? 42.378 54.075 47.082 1.00 37.16 84 GLY A C 1
ATOM 631 O O . GLY A 1 102 ? 42.546 53.571 48.213 1.00 38.01 84 GLY A O 1
ATOM 632 N N . LYS A 1 103 ? 41.182 54.224 46.497 1.00 36.27 85 LYS A N 1
ATOM 633 C CA . LYS A 1 103 ? 39.891 53.759 47.077 1.00 35.34 85 LYS A CA 1
ATOM 634 C C . LYS A 1 103 ? 39.552 52.361 46.538 1.00 35.37 85 LYS A C 1
ATOM 635 O O . LYS A 1 103 ? 38.716 51.686 47.158 1.00 33.62 85 LYS A O 1
ATOM 641 N N . LEU A 1 104 ? 40.158 51.960 45.414 1.00 35.15 86 LEU A N 1
ATOM 642 C CA . LEU A 1 104 ? 40.065 50.586 44.853 1.00 34.53 86 LEU A CA 1
ATOM 643 C C . LEU A 1 104 ? 41.443 50.147 44.357 1.00 34.41 86 LEU A C 1
ATOM 644 O O . LEU A 1 104 ? 42.281 51.016 44.086 1.00 36.46 86 LEU A O 1
ATOM 649 N N . SER A 1 105 ? 41.649 48.835 44.265 1.00 34.77 87 SER A N 1
ATOM 650 C CA . SER A 1 105 ? 42.814 48.185 43.614 1.00 35.29 87 SER A CA 1
ATOM 651 C C . SER A 1 105 ? 42.289 47.224 42.547 1.00 33.32 87 SER A C 1
ATOM 652 O O . SER A 1 105 ? 41.311 46.508 42.827 1.00 33.47 87 SER A O 1
ATOM 655 N N . LEU A 1 106 ? 42.904 47.222 41.369 1.00 30.98 88 LEU A N 1
ATOM 656 C CA . LEU A 1 106 ? 42.477 46.347 40.250 1.00 31.01 88 LEU A CA 1
ATOM 657 C C . LEU A 1 106 ? 42.627 44.877 40.663 1.00 30.20 88 LEU A C 1
ATOM 658 O O . LEU A 1 106 ? 41.717 44.096 40.343 1.00 28.26 88 LEU A O 1
ATOM 663 N N . ASP A 1 107 ? 43.684 44.538 41.414 1.00 29.63 89 ASP A N 1
ATOM 664 C CA . ASP A 1 107 ? 44.100 43.134 41.675 1.00 30.28 89 ASP A CA 1
ATOM 665 C C . ASP A 1 107 ? 43.875 42.738 43.141 1.00 30.44 89 ASP A C 1
ATOM 666 O O . ASP A 1 107 ? 44.239 41.605 43.492 1.00 30.55 89 ASP A O 1
ATOM 671 N N . ALA A 1 108 ? 43.276 43.601 43.964 1.00 31.19 90 ALA A N 1
ATOM 672 C CA . ALA A 1 108 ? 42.805 43.222 45.316 1.00 31.42 90 ALA A CA 1
ATOM 673 C C . ALA A 1 108 ? 41.562 42.356 45.157 1.00 31.97 90 ALA A C 1
ATOM 674 O O . ALA A 1 108 ? 40.799 42.540 44.211 1.00 30.31 90 ALA A O 1
ATOM 676 N N . PRO A 1 109 ? 41.333 41.365 46.048 1.00 32.56 91 PRO A N 1
ATOM 677 C CA . PRO A 1 109 ? 40.068 40.635 46.061 1.00 31.65 91 PRO A CA 1
ATOM 678 C C . PRO A 1 109 ? 38.918 41.568 46.470 1.00 31.42 91 PRO A C 1
ATOM 679 O O . PRO A 1 109 ? 39.072 42.320 47.424 1.00 32.36 91 PRO A O 1
ATOM 683 N N . VAL A 1 110 ? 37.818 41.543 45.709 1.00 29.84 92 VAL A N 1
ATOM 684 C CA . VAL A 1 110 ? 36.660 42.456 45.965 1.00 30.02 92 VAL A CA 1
ATOM 685 C C . VAL A 1 110 ? 36.246 42.373 47.437 1.00 30.24 92 VAL A C 1
ATOM 686 O O . VAL A 1 110 ? 35.908 43.425 48.010 1.00 28.79 92 VAL A O 1
ATOM 690 N N . VAL A 1 111 ? 36.266 41.179 48.028 1.00 30.12 93 VAL A N 1
ATOM 691 C CA . VAL A 1 111 ? 35.809 41.039 49.441 1.00 30.49 93 VAL A CA 1
ATOM 692 C C . VAL A 1 111 ? 36.334 42.239 50.239 1.00 30.39 93 VAL A C 1
ATOM 693 O O . VAL A 1 111 ? 35.605 42.711 51.134 1.00 30.84 93 VAL A O 1
ATOM 697 N N . ARG A 1 112 ? 37.538 42.722 49.911 1.00 30.39 94 ARG A N 1
ATOM 698 C CA . ARG A 1 112 ? 38.156 43.859 50.649 1.00 31.26 94 ARG A CA 1
ATOM 699 C C . ARG A 1 112 ? 37.162 45.022 50.786 1.00 30.74 94 ARG A C 1
ATOM 700 O O . ARG A 1 112 ? 37.231 45.715 51.812 1.00 31.21 94 ARG A O 1
ATOM 708 N N . TYR A 1 113 ? 36.299 45.247 49.789 1.00 30.14 95 TYR A N 1
ATOM 709 C CA . TYR A 1 113 ? 35.323 46.372 49.740 1.00 29.42 95 TYR A CA 1
ATOM 710 C C . TYR A 1 113 ? 33.901 45.850 49.952 1.00 28.30 95 TYR A C 1
ATOM 711 O O . TYR A 1 113 ? 33.040 46.623 50.385 1.00 28.71 95 TYR A O 1
ATOM 720 N N . TRP A 1 114 ? 33.670 44.576 49.637 1.00 28.07 96 TRP A N 1
ATOM 721 C CA . TRP A 1 114 ? 32.324 43.970 49.480 1.00 28.34 96 TRP A CA 1
ATOM 722 C C . TRP A 1 114 ? 32.367 42.547 50.024 1.00 28.15 96 TRP A C 1
ATOM 723 O O . TRP A 1 114 ? 32.292 41.579 49.269 1.00 25.06 96 TRP A O 1
ATOM 734 N N . PRO A 1 115 ? 32.504 42.392 51.361 1.00 29.07 97 PRO A N 1
ATOM 735 C CA . PRO A 1 115 ? 32.785 41.089 51.966 1.00 28.71 97 PRO A CA 1
ATOM 736 C C . PRO A 1 115 ? 31.771 39.996 51.600 1.00 27.33 97 PRO A C 1
ATOM 737 O O . PRO A 1 115 ? 32.190 38.885 51.403 1.00 26.21 97 PRO A O 1
ATOM 741 N N . GLU A 1 116 ? 30.485 40.349 51.515 1.00 27.23 98 GLU A N 1
ATOM 742 C CA . GLU A 1 116 ? 29.370 39.421 51.178 1.00 28.40 98 GLU A CA 1
ATOM 743 C C . GLU A 1 116 ? 29.588 38.789 49.796 1.00 28.00 98 GLU A C 1
ATOM 744 O O . GLU A 1 116 ? 28.992 37.730 49.546 1.00 27.60 98 GLU A O 1
ATOM 750 N N . PHE A 1 117 ? 30.370 39.431 48.922 1.00 27.55 99 PHE A N 1
ATOM 751 C CA . PHE A 1 117 ? 30.632 38.974 47.531 1.00 27.54 99 PHE A CA 1
ATOM 752 C C . PHE A 1 117 ? 31.374 37.634 47.543 1.00 28.37 99 PHE A C 1
ATOM 753 O O . PHE A 1 117 ? 31.279 36.896 46.549 1.00 26.96 99 PHE A O 1
ATOM 761 N N . GLY A 1 118 ? 32.079 37.324 48.640 1.00 29.10 100 GLY A N 1
ATOM 762 C CA . GLY A 1 118 ? 33.007 36.181 48.729 1.00 28.79 100 GLY A CA 1
ATOM 763 C C . GLY A 1 118 ? 32.320 34.820 48.753 1.00 28.72 100 GLY A C 1
ATOM 764 O O . GLY A 1 118 ? 33.044 33.825 48.888 1.00 29.93 100 GLY A O 1
ATOM 765 N N . GLN A 1 119 ? 30.992 34.755 48.626 1.00 28.73 101 GLN A N 1
ATOM 766 C CA . GLN A 1 119 ? 30.218 33.482 48.633 1.00 28.86 101 GLN A CA 1
ATOM 767 C C . GLN A 1 119 ? 30.396 32.733 47.307 1.00 29.54 101 GLN A C 1
ATOM 768 O O . GLN A 1 119 ? 30.752 33.369 46.294 1.00 29.57 101 GLN A O 1
ATOM 774 N N . ALA A 1 120 ? 30.129 31.425 47.331 1.00 28.85 102 ALA A N 1
ATOM 775 C CA . ALA A 1 120 ? 29.901 30.559 46.153 1.00 28.01 102 ALA A CA 1
ATOM 776 C C . ALA A 1 120 ? 31.093 30.618 45.188 1.00 27.79 102 ALA A C 1
ATOM 777 O O . ALA A 1 120 ? 30.852 30.607 43.976 1.00 29.16 102 ALA A O 1
ATOM 779 N N . GLY A 1 121 ? 32.324 30.674 45.711 1.00 25.83 103 GLY A N 1
ATOM 780 C CA . GLY A 1 121 ? 33.575 30.512 44.945 1.00 25.29 103 GLY A CA 1
ATOM 781 C C . GLY A 1 121 ? 34.183 31.828 44.477 1.00 25.55 103 GLY A C 1
ATOM 782 O O . GLY A 1 121 ? 35.023 31.781 43.556 1.00 25.58 103 GLY A O 1
ATOM 783 N N . LYS A 1 122 ? 33.827 32.961 45.092 1.00 25.55 104 LYS A N 1
ATOM 784 C CA . LYS A 1 122 ? 34.263 34.310 44.625 1.00 26.41 104 LYS A CA 1
ATOM 785 C C . LYS A 1 122 ? 35.206 34.963 45.645 1.00 27.78 104 LYS A C 1
ATOM 786 O O . LYS A 1 122 ? 35.372 36.203 45.582 1.00 28.65 104 LYS A O 1
ATOM 792 N N . ALA A 1 123 ? 35.859 34.161 46.496 1.00 27.13 105 ALA A N 1
ATOM 793 C CA . ALA A 1 123 ? 36.766 34.629 47.572 1.00 27.99 105 ALA A CA 1
ATOM 794 C C . ALA A 1 123 ? 37.953 35.413 46.992 1.00 29.29 105 ALA A C 1
ATOM 795 O O . ALA A 1 123 ? 38.507 36.253 47.738 1.00 29.45 105 ALA A O 1
ATOM 797 N N . SER A 1 124 ? 38.332 35.151 45.730 1.00 28.50 106 SER A N 1
ATOM 798 C CA . SER A 1 124 ? 39.550 35.697 45.072 1.00 29.80 106 SER A CA 1
ATOM 799 C C . SER A 1 124 ? 39.207 36.509 43.810 1.00 29.48 106 SER A C 1
ATOM 800 O O . SER A 1 124 ? 40.152 36.875 43.093 1.00 28.55 106 SER A O 1
ATOM 803 N N . VAL A 1 125 ? 37.928 36.797 43.540 1.00 28.30 107 VAL A N 1
ATOM 804 C CA . VAL A 1 125 ? 37.513 37.616 42.359 1.00 28.97 107 VAL A CA 1
ATOM 805 C C . VAL A 1 125 ? 37.952 39.068 42.590 1.00 28.91 107 VAL A C 1
ATOM 806 O O . VAL A 1 125 ? 37.682 39.589 43.691 1.00 28.90 107 VAL A O 1
ATOM 810 N N . THR A 1 126 ? 38.575 39.682 41.573 1.00 27.83 108 THR A N 1
ATOM 811 C CA . THR A 1 126 ? 39.151 41.057 41.592 1.00 27.12 108 THR A CA 1
ATOM 812 C C . THR A 1 126 ? 38.350 41.997 40.676 1.00 26.82 108 THR A C 1
ATOM 813 O O . THR A 1 126 ? 37.641 41.498 39.764 1.00 25.55 108 THR A O 1
ATOM 817 N N . LEU A 1 127 ? 38.478 43.311 40.893 1.00 25.36 109 LEU A N 1
ATOM 818 C CA . LEU A 1 127 ? 37.823 44.365 40.069 1.00 25.46 109 LEU A CA 1
ATOM 819 C C . LEU A 1 127 ? 38.281 44.239 38.609 1.00 24.59 109 LEU A C 1
ATOM 820 O O . LEU A 1 127 ? 37.447 44.459 37.720 1.00 22.65 109 LEU A O 1
ATOM 825 N N . ARG A 1 128 ? 39.563 43.927 38.375 1.00 24.30 110 ARG A N 1
ATOM 826 C CA . ARG A 1 128 ? 40.136 43.765 37.012 1.00 24.57 110 ARG A CA 1
ATOM 827 C C . ARG A 1 128 ? 39.323 42.698 36.264 1.00 24.28 110 ARG A C 1
ATOM 828 O O . ARG A 1 128 ? 38.989 42.912 35.078 1.00 23.73 110 ARG A O 1
ATOM 836 N N . GLN A 1 129 ? 38.987 41.599 36.940 1.00 23.18 111 GLN A N 1
ATOM 837 C CA . GLN A 1 129 ? 38.239 40.464 36.339 1.00 22.95 111 GLN A CA 1
ATOM 838 C C . GLN A 1 129 ? 36.808 40.911 36.024 1.00 22.20 111 GLN A C 1
ATOM 839 O O . GLN A 1 129 ? 36.301 40.529 34.952 1.00 21.63 111 GLN A O 1
ATOM 845 N N . LEU A 1 130 ? 36.194 41.714 36.899 1.00 21.27 112 LEU A N 1
ATOM 846 C CA . LEU A 1 130 ? 34.811 42.225 36.700 1.00 21.37 112 LEU A CA 1
ATOM 847 C C . LEU A 1 130 ? 34.779 43.184 35.502 1.00 21.08 112 LEU A C 1
ATOM 848 O O . LEU A 1 130 ? 33.831 43.089 34.717 1.00 21.52 112 LEU A O 1
ATOM 853 N N . LEU A 1 131 ? 35.773 44.066 35.365 1.00 20.62 113 LEU A N 1
ATOM 854 C CA . LEU A 1 131 ? 35.808 45.104 34.296 1.00 20.97 113 LEU A CA 1
ATOM 855 C C . LEU A 1 131 ? 36.071 44.454 32.929 1.00 20.83 113 LEU A C 1
ATOM 856 O O . LEU A 1 131 ? 35.597 45.016 31.923 1.00 20.08 113 LEU A O 1
ATOM 861 N N . SER A 1 132 ? 36.780 43.318 32.901 1.00 20.32 114 SER A N 1
ATOM 862 C CA . SER A 1 132 ? 37.239 42.620 31.669 1.00 20.30 114 SER A CA 1
ATOM 863 C C . SER A 1 132 ? 36.342 41.416 31.330 1.00 20.36 114 SER A C 1
ATOM 864 O O . SER A 1 132 ? 36.668 40.708 30.351 1.00 19.32 114 SER A O 1
ATOM 867 N N . HIS A 1 133 ? 35.263 41.190 32.095 1.00 20.20 115 HIS A N 1
ATOM 868 C CA . HIS A 1 133 ? 34.264 40.106 31.876 1.00 21.01 115 HIS A CA 1
ATOM 869 C C . HIS A 1 133 ? 34.908 38.726 32.063 1.00 21.54 115 HIS A C 1
ATOM 870 O O . HIS A 1 133 ? 34.469 37.765 31.393 1.00 21.21 115 HIS A O 1
ATOM 877 N N . ARG A 1 134 ? 35.904 38.619 32.943 1.00 22.00 116 ARG A N 1
ATOM 878 C CA . ARG A 1 134 ? 36.597 37.333 33.227 1.00 22.36 116 ARG A CA 1
ATOM 879 C C . ARG A 1 134 ? 36.153 36.764 34.581 1.00 21.96 116 ARG A C 1
ATOM 880 O O . ARG A 1 134 ? 36.564 35.639 34.888 1.00 23.55 116 ARG A O 1
ATOM 888 N N . ALA A 1 135 ? 35.357 37.500 35.359 1.00 21.95 117 ALA A N 1
ATOM 889 C CA . ALA A 1 135 ? 34.943 37.118 36.733 1.00 22.63 117 ALA A CA 1
ATOM 890 C C . ALA A 1 135 ? 34.036 35.878 36.697 1.00 22.78 117 ALA A C 1
ATOM 891 O O . ALA A 1 135 ? 34.102 35.067 37.640 1.00 22.72 117 ALA A O 1
ATOM 893 N N . GLY A 1 136 ? 33.230 35.722 35.642 1.00 22.42 118 GLY A N 1
ATOM 894 C CA . GLY A 1 136 ? 32.328 34.569 35.460 1.00 22.13 118 GLY A CA 1
ATOM 895 C C . GLY A 1 136 ? 30.925 34.852 35.960 1.00 21.95 118 GLY A C 1
ATOM 896 O O . GLY A 1 136 ? 30.226 33.892 36.325 1.00 21.66 118 GLY A O 1
ATOM 897 N N . LEU A 1 137 ? 30.506 36.117 35.972 1.00 22.23 119 LEU A N 1
ATOM 898 C CA . LEU A 1 137 ? 29.113 36.503 36.327 1.00 22.50 119 LEU A CA 1
ATOM 899 C C . LEU A 1 137 ? 28.474 37.205 35.129 1.00 21.61 119 LEU A C 1
ATOM 900 O O . LEU A 1 137 ? 28.096 38.371 35.219 1.00 21.28 119 LEU A O 1
ATOM 905 N N . PRO A 1 138 ? 28.299 36.505 33.984 1.00 21.52 120 PRO A N 1
ATOM 906 C CA . PRO A 1 138 ? 27.684 37.099 32.795 1.00 21.41 120 P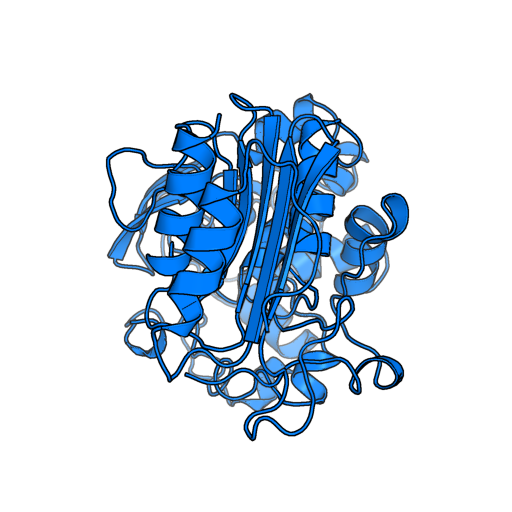RO A CA 1
ATOM 907 C C . PRO A 1 138 ? 26.169 37.306 32.944 1.00 21.55 120 PRO A C 1
ATOM 908 O O . PRO A 1 138 ? 25.622 38.151 32.274 1.00 21.10 120 PRO A O 1
ATOM 912 N N . ALA A 1 139 ? 25.541 36.520 33.820 1.00 22.13 121 ALA A N 1
ATOM 913 C CA . ALA A 1 139 ? 24.075 36.425 34.000 1.00 22.86 121 ALA A CA 1
ATOM 914 C C . ALA A 1 139 ? 23.785 35.751 35.342 1.00 23.05 121 ALA A C 1
ATOM 915 O O . ALA A 1 139 ? 24.732 35.192 35.939 1.00 23.74 121 ALA A O 1
ATOM 917 N N . ILE A 1 140 ? 22.529 35.812 35.788 1.00 23.15 122 ILE A N 1
ATOM 918 C CA . ILE A 1 140 ? 22.015 35.091 36.988 1.00 23.94 122 ILE A CA 1
ATOM 919 C C . ILE A 1 140 ? 21.256 33.855 36.501 1.00 22.97 122 ILE A C 1
ATOM 920 O O . ILE A 1 140 ? 20.441 33.988 35.571 1.00 22.77 122 ILE A O 1
ATOM 925 N N . ARG A 1 141 ? 21.525 32.698 37.107 1.00 23.18 123 ARG A N 1
ATOM 926 C CA . ARG A 1 141 ? 20.983 31.386 36.660 1.00 23.68 123 ARG A CA 1
ATOM 927 C C . ARG A 1 141 ? 19.466 31.360 36.875 1.00 24.80 123 ARG A C 1
ATOM 928 O O . ARG A 1 141 ? 18.732 31.182 35.874 1.00 24.76 123 ARG A O 1
ATOM 936 N N . GLU A 1 142 ? 19.022 31.553 38.122 1.00 25.00 124 GLU A N 1
ATOM 937 C CA . GLU A 1 142 ? 17.584 31.547 38.505 1.00 26.58 124 GLU A CA 1
ATOM 938 C C . GLU A 1 142 ? 16.873 32.673 37.754 1.00 27.10 124 GLU A C 1
ATOM 939 O O . GLU A 1 142 ? 17.368 33.816 37.793 1.00 26.94 124 GLU A O 1
ATOM 945 N N . LEU A 1 143 ? 15.768 32.354 37.082 1.00 27.80 125 LEU A N 1
ATOM 946 C CA . LEU A 1 143 ? 14.991 33.339 36.289 1.00 29.78 125 LEU A CA 1
ATOM 947 C C . LEU A 1 143 ? 14.196 34.211 37.267 1.00 31.30 125 LEU A C 1
ATOM 948 O O . LEU A 1 143 ? 13.408 33.656 38.057 1.00 29.32 125 LEU A O 1
ATOM 953 N N . LEU A 1 144 ? 14.454 35.521 37.232 1.00 32.17 126 LEU A N 1
ATOM 954 C CA . LEU A 1 144 ? 13.926 36.516 38.201 1.00 33.23 126 LEU A CA 1
ATOM 955 C C . LEU A 1 144 ? 12.673 37.163 37.623 1.00 33.70 126 LEU A C 1
ATOM 956 O O . LEU A 1 144 ? 12.470 37.167 36.412 1.00 33.40 126 LEU A O 1
ATOM 961 N N . PRO A 1 145 ? 11.791 37.726 38.473 1.00 34.79 127 PRO A N 1
ATOM 962 C CA . PRO A 1 145 ? 10.692 38.551 37.980 1.00 36.03 127 PRO A CA 1
ATOM 963 C C . PRO A 1 145 ? 11.257 39.886 37.469 1.00 36.79 127 PRO A C 1
ATOM 964 O O . PRO A 1 145 ? 12.287 40.320 37.971 1.00 36.47 127 PRO A O 1
ATOM 968 N N . ALA A 1 146 ? 10.583 40.489 36.487 1.00 37.44 128 ALA A N 1
ATOM 969 C CA . ALA A 1 146 ? 10.928 41.798 35.882 1.00 38.61 128 ALA A CA 1
ATOM 970 C C . ALA A 1 146 ? 11.212 42.842 36.973 1.00 39.52 128 ALA A C 1
ATOM 971 O O . ALA A 1 146 ? 12.185 43.607 36.815 1.00 41.65 128 ALA A O 1
ATOM 973 N N . GLU A 1 147 ? 10.388 42.909 38.020 1.00 40.57 129 GLU A N 1
ATOM 974 C CA . GLU A 1 147 ? 10.553 43.971 39.052 1.00 40.74 129 GLU A CA 1
ATOM 975 C C . GLU A 1 147 ? 11.950 43.894 39.679 1.00 39.19 129 GLU A C 1
ATOM 976 O O . GLU A 1 147 ? 12.533 44.965 39.934 1.00 38.70 129 GLU A O 1
ATOM 982 N N . ALA A 1 148 ? 12.455 42.683 39.921 1.00 36.93 130 ALA A N 1
ATOM 983 C CA . ALA A 1 148 ? 13.773 42.484 40.573 1.00 35.44 130 ALA A CA 1
ATOM 984 C C . ALA A 1 148 ? 14.785 43.513 40.047 1.00 33.98 130 ALA A C 1
ATOM 985 O O . ALA A 1 148 ? 15.609 43.986 40.849 1.00 31.41 130 ALA A O 1
ATOM 987 N N . LEU A 1 149 ? 14.716 43.837 38.752 1.00 35.67 131 LEU A N 1
ATOM 988 C CA . LEU A 1 149 ? 15.607 44.807 38.054 1.00 36.60 131 LEU A CA 1
ATOM 989 C C . LEU A 1 149 ? 15.701 46.126 38.834 1.00 37.65 131 LEU A C 1
ATOM 990 O O . LEU A 1 149 ? 16.810 46.695 38.891 1.00 37.74 131 LEU A O 1
ATOM 995 N N . TYR A 1 150 ? 14.579 46.599 39.388 1.00 37.55 132 TYR A N 1
ATOM 996 C CA . TYR A 1 150 ? 14.431 47.952 39.989 1.00 38.47 132 TYR A CA 1
ATOM 997 C C . TYR A 1 150 ? 14.787 47.928 41.478 1.00 39.25 132 TYR A C 1
ATOM 998 O O . TYR A 1 150 ? 14.827 49.010 42.091 1.00 41.42 132 TYR A O 1
ATOM 1007 N N . ASP A 1 151 ? 15.050 46.742 42.031 1.00 38.54 133 ASP A N 1
ATOM 1008 C CA . ASP A 1 151 ? 15.394 46.531 43.461 1.00 37.98 133 ASP A CA 1
ATOM 1009 C C . ASP A 1 151 ? 16.914 46.366 43.573 1.00 36.11 133 ASP A C 1
ATOM 1010 O O . ASP A 1 151 ? 17.397 45.239 43.368 1.00 35.23 133 ASP A O 1
ATOM 1015 N N . TRP A 1 152 ? 17.632 47.450 43.889 1.00 34.10 134 TRP A N 1
ATOM 1016 C CA . TRP A 1 152 ? 19.119 47.499 43.892 1.00 33.25 134 TRP A CA 1
ATOM 1017 C C . TRP A 1 152 ? 19.684 46.456 44.862 1.00 33.92 134 TRP A C 1
ATOM 1018 O O . TRP A 1 152 ? 20.568 45.680 44.445 1.00 32.67 134 TRP A O 1
ATOM 1029 N N . GLN A 1 153 ? 19.198 46.453 46.107 1.00 35.13 135 GLN A N 1
ATOM 1030 C CA . GLN A 1 153 ? 19.669 45.551 47.196 1.00 36.79 135 GLN A CA 1
ATOM 1031 C C . GLN A 1 153 ? 19.468 44.088 46.772 1.00 33.87 135 GLN A C 1
ATOM 1032 O O . GLN A 1 153 ? 20.376 43.280 47.028 1.00 35.05 135 GLN A O 1
ATOM 1038 N N . ALA A 1 154 ? 18.328 43.760 46.157 1.00 32.47 136 ALA A N 1
ATOM 1039 C CA . ALA A 1 154 ? 17.973 42.388 45.713 1.00 31.92 136 ALA A CA 1
ATOM 1040 C C . ALA A 1 154 ? 18.978 41.906 44.659 1.00 31.37 136 ALA A C 1
ATOM 1041 O O . ALA A 1 154 ? 19.456 40.763 44.775 1.00 30.43 136 ALA A O 1
ATOM 1043 N N . MET A 1 155 ? 19.296 42.755 43.677 1.00 30.13 137 MET A N 1
ATOM 1044 C CA . MET A 1 155 ? 20.217 42.407 42.561 1.00 30.73 137 MET A CA 1
ATOM 1045 C C . MET A 1 155 ? 21.645 42.265 43.097 1.00 29.54 137 MET A C 1
ATOM 1046 O O . MET A 1 155 ? 22.332 41.318 42.685 1.00 28.88 137 MET A O 1
ATOM 1051 N N . VAL A 1 156 ? 22.061 43.149 44.004 1.00 29.84 138 VAL A N 1
ATOM 1052 C CA . VAL A 1 156 ? 23.412 43.121 44.643 1.00 29.89 138 VAL A CA 1
ATOM 1053 C C . VAL A 1 156 ? 23.529 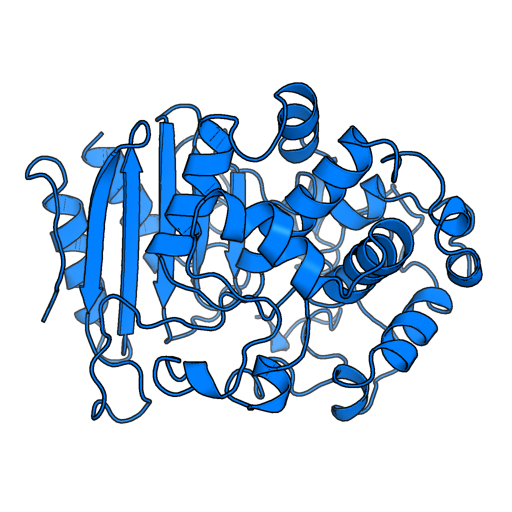41.865 45.521 1.00 29.99 138 VAL A C 1
ATOM 1054 O O . VAL A 1 156 ? 24.597 41.226 45.502 1.00 28.35 138 VAL A O 1
ATOM 1058 N N . ASP A 1 157 ? 22.469 41.500 46.249 1.00 30.67 139 ASP A N 1
ATOM 1059 C CA . ASP A 1 157 ? 22.461 40.290 47.118 1.00 30.21 139 ASP A CA 1
ATOM 1060 C C . ASP A 1 157 ? 22.460 39.031 46.241 1.00 28.57 139 ASP A C 1
ATOM 1061 O O . ASP A 1 157 ? 23.189 38.088 46.575 1.00 29.19 139 ASP A O 1
ATOM 1066 N N . ALA A 1 158 ? 21.682 39.021 45.158 1.00 27.65 140 ALA A N 1
ATOM 1067 C CA . ALA A 1 158 ? 21.648 37.916 44.172 1.00 26.98 140 ALA A CA 1
ATOM 1068 C C . ALA A 1 158 ? 23.065 37.667 43.633 1.00 26.24 140 ALA A C 1
ATOM 1069 O O . ALA A 1 158 ? 23.529 36.511 43.679 1.00 26.12 140 ALA A O 1
ATOM 1071 N N . LEU A 1 159 ? 23.753 38.716 43.176 1.00 26.41 141 LEU A N 1
ATOM 1072 C CA . LEU A 1 159 ? 25.094 38.587 42.539 1.00 26.35 141 LEU A CA 1
ATOM 1073 C C . LEU A 1 159 ? 26.141 38.161 43.576 1.00 25.22 141 LEU A C 1
ATOM 1074 O O . LEU A 1 159 ? 27.006 37.338 43.220 1.00 24.39 141 LEU A O 1
ATOM 1079 N N . ALA A 1 160 ? 26.069 38.683 44.804 1.00 25.32 142 ALA A N 1
ATOM 1080 C CA . ALA A 1 160 ? 26.966 38.301 45.920 1.00 25.53 142 ALA A CA 1
ATOM 1081 C C . ALA A 1 160 ? 26.874 36.787 46.140 1.00 25.51 142 ALA A C 1
ATOM 1082 O O . ALA A 1 160 ? 27.919 36.165 46.396 1.00 25.75 142 ALA A O 1
ATOM 1084 N N . ALA A 1 161 ? 25.666 36.230 46.010 1.00 26.02 143 ALA A N 1
ATOM 1085 C CA . ALA A 1 161 ? 25.330 34.809 46.265 1.00 26.93 143 ALA A CA 1
ATOM 1086 C C . ALA A 1 161 ? 25.565 33.936 45.022 1.00 26.82 143 ALA A C 1
ATOM 1087 O O . ALA A 1 161 ? 25.565 32.707 45.176 1.00 27.82 143 ALA A O 1
ATOM 1089 N N . GLU A 1 162 ? 25.756 34.531 43.841 1.00 25.95 144 GLU A N 1
ATOM 1090 C CA . GLU A 1 162 ? 25.829 33.797 42.547 1.00 25.82 144 GLU A CA 1
ATOM 1091 C C . GLU A 1 162 ? 27.222 33.172 42.374 1.00 25.12 144 GLU A C 1
ATOM 1092 O O . GLU A 1 162 ? 28.221 33.894 42.532 1.00 24.93 144 GLU A O 1
ATOM 1098 N N . ALA A 1 163 ? 27.285 31.881 42.029 1.00 24.87 145 ALA A N 1
ATOM 1099 C CA . ALA A 1 163 ? 28.538 31.153 41.707 1.00 24.47 145 ALA A CA 1
ATOM 1100 C C . ALA A 1 163 ? 29.065 31.621 40.351 1.00 24.61 145 ALA A C 1
ATOM 1101 O O . ALA A 1 163 ? 28.281 31.922 39.455 1.00 23.48 145 ALA A O 1
ATOM 1103 N N . PRO A 1 164 ? 30.402 31.695 40.145 1.00 24.94 146 PRO A N 1
ATOM 1104 C CA . PRO A 1 164 ? 30.950 31.963 38.820 1.00 24.30 146 PRO A CA 1
ATOM 1105 C C . PRO A 1 164 ? 30.536 30.861 37.833 1.00 23.58 146 PRO A C 1
ATOM 1106 O O . PRO A 1 164 ? 30.364 29.723 38.240 1.00 23.16 146 PRO A O 1
ATOM 1110 N N . TRP A 1 165 ? 30.379 31.230 36.563 1.00 21.89 147 TRP A N 1
ATOM 1111 C CA . TRP A 1 165 ? 29.999 30.310 35.458 1.00 22.62 147 TRP A CA 1
ATOM 1112 C C . TRP A 1 165 ? 31.234 29.564 34.940 1.00 23.03 147 TRP A C 1
ATOM 1113 O O . TRP A 1 165 ? 31.064 28.594 34.185 1.00 23.47 147 TRP A O 1
ATOM 1124 N N . TRP A 1 166 ? 32.427 30.026 35.311 1.00 22.91 148 TRP A N 1
ATOM 1125 C CA . TRP A 1 166 ? 33.724 29.370 35.001 1.00 23.89 148 TRP A CA 1
ATOM 1126 C C . TRP A 1 166 ? 34.748 29.807 36.051 1.00 24.04 148 TRP A C 1
ATOM 1127 O O . TRP A 1 166 ? 34.453 30.744 36.812 1.00 23.75 148 TRP A O 1
ATOM 1138 N N . THR A 1 167 ? 35.902 29.151 36.098 1.00 25.79 149 THR A N 1
ATOM 1139 C CA . THR A 1 167 ? 36.999 29.523 37.021 1.00 27.46 149 THR A CA 1
ATOM 1140 C C . THR A 1 167 ? 37.347 30.979 36.738 1.00 27.00 149 THR A C 1
ATOM 1141 O O . THR A 1 167 ? 37.791 31.292 35.641 1.00 28.57 149 THR A O 1
ATOM 1145 N N . PRO A 1 168 ? 37.128 31.914 37.690 1.00 27.69 150 PRO A N 1
ATOM 1146 C CA . PRO A 1 168 ? 37.407 33.328 37.442 1.00 28.33 150 PRO A CA 1
ATOM 1147 C C . PRO A 1 168 ? 38.805 33.524 36.834 1.00 29.51 150 PRO A C 1
ATOM 1148 O O . PRO A 1 168 ? 39.734 32.873 37.290 1.00 29.83 150 PRO A O 1
ATOM 1152 N N . GLY A 1 169 ? 38.909 34.371 35.803 1.00 28.46 151 GLY A N 1
ATOM 1153 C CA . GLY A 1 169 ? 40.185 34.779 35.182 1.00 29.20 151 GLY A CA 1
ATOM 1154 C C . GLY A 1 169 ? 40.618 33.868 34.041 1.00 29.83 151 GLY A C 1
ATOM 1155 O O . GLY A 1 169 ? 41.620 34.208 33.383 1.00 30.19 151 GLY A O 1
ATOM 1156 N N . THR A 1 170 ? 39.913 32.757 33.800 1.00 29.33 152 THR A N 1
ATOM 1157 C CA . THR A 1 170 ? 40.340 31.677 32.865 1.00 30.37 152 THR A CA 1
ATOM 1158 C C . THR A 1 170 ? 39.590 31.743 31.528 1.00 30.13 152 THR A C 1
ATOM 1159 O O . THR A 1 170 ? 40.068 31.102 30.581 1.00 30.01 152 THR A O 1
ATOM 1163 N N . GLU A 1 171 ? 38.444 32.434 31.472 1.00 29.90 153 GLU A N 1
ATOM 1164 C CA . GLU A 1 171 ? 37.624 32.661 30.248 1.00 28.71 153 GLU A CA 1
ATOM 1165 C C . GLU A 1 171 ? 37.100 34.096 30.284 1.00 26.21 153 GLU A C 1
ATOM 1166 O O . GLU A 1 171 ? 37.292 34.765 31.317 1.00 23.70 153 GLU A O 1
ATOM 1172 N N . HIS A 1 172 ? 36.435 34.545 29.220 1.00 24.67 154 HIS A N 1
ATOM 1173 C CA . HIS A 1 172 ? 35.613 35.783 29.257 1.00 25.20 154 HIS A CA 1
ATOM 1174 C C . HIS A 1 172 ? 34.234 35.502 28.660 1.00 24.89 154 HIS A C 1
ATOM 1175 O O . HIS A 1 172 ? 34.126 34.670 27.738 1.00 24.85 154 HIS A O 1
ATOM 1182 N N . GLY A 1 173 ? 33.224 36.160 29.223 1.00 23.76 155 GLY A N 1
ATOM 1183 C CA . GLY A 1 173 ? 31.831 36.150 28.751 1.00 24.26 155 GLY A CA 1
ATOM 1184 C C . GLY A 1 173 ? 31.188 37.477 29.085 1.00 23.78 155 GLY A C 1
ATOM 1185 O O . GLY A 1 173 ? 31.150 37.822 30.274 1.00 23.86 155 GLY A O 1
ATOM 1186 N N . TYR A 1 174 ? 30.760 38.214 28.065 1.00 23.58 156 TYR A N 1
ATOM 1187 C CA . TYR A 1 174 ? 30.165 39.567 28.182 1.00 24.55 156 TYR A CA 1
ATOM 1188 C C . TYR A 1 174 ? 29.061 39.544 29.243 1.00 24.83 156 TYR A C 1
ATOM 1189 O O . TYR A 1 174 ? 28.208 38.648 29.174 1.00 24.32 156 TYR A O 1
ATOM 1198 N N . ALA A 1 175 ? 29.112 40.486 30.193 1.00 25.58 157 ALA A N 1
ATOM 1199 C CA . ALA A 1 175 ? 28.133 40.679 31.289 1.00 25.66 157 ALA A CA 1
ATOM 1200 C C . ALA A 1 175 ? 27.295 41.934 31.003 1.00 26.54 157 ALA A C 1
ATOM 1201 O O . ALA A 1 175 ? 27.567 42.991 31.603 1.00 29.18 157 ALA A O 1
ATOM 1203 N N . ALA A 1 176 ? 26.300 41.807 30.126 1.00 26.43 158 ALA A N 1
ATOM 1204 C CA . ALA A 1 176 ? 25.516 42.916 29.530 1.00 26.75 158 ALA A CA 1
ATOM 1205 C C . ALA A 1 176 ? 24.940 43.849 30.607 1.00 27.06 158 ALA A C 1
ATOM 1206 O O . ALA A 1 176 ? 25.129 45.064 30.455 1.00 28.53 158 ALA A O 1
ATOM 1208 N N . ILE A 1 177 ? 24.256 43.332 31.634 1.00 26.70 159 ILE A N 1
ATOM 1209 C CA . ILE A 1 177 ? 23.580 44.178 32.667 1.00 26.93 159 ILE A CA 1
ATOM 1210 C C . ILE A 1 177 ? 24.160 43.919 34.062 1.00 24.35 159 ILE A C 1
ATOM 1211 O O . ILE A 1 177 ? 24.161 44.878 34.845 1.00 23.19 159 ILE A O 1
ATOM 1216 N N . THR A 1 178 ? 24.595 42.691 34.386 1.00 22.82 160 THR A N 1
ATOM 1217 C CA . THR A 1 178 ? 25.143 42.350 35.733 1.00 22.45 160 THR A CA 1
ATOM 1218 C C . THR A 1 178 ? 26.318 43.280 36.057 1.00 21.85 160 THR A C 1
ATOM 1219 O O . THR A 1 178 ? 26.459 43.653 37.229 1.00 21.46 160 THR A O 1
ATOM 1223 N N . TYR A 1 179 ? 27.106 43.651 35.043 1.00 21.62 161 TYR A N 1
ATOM 1224 C CA . TYR A 1 179 ? 28.231 44.621 35.122 1.00 21.37 161 TYR A CA 1
ATOM 1225 C C . TYR A 1 179 ? 27.791 45.873 35.892 1.00 21.46 161 TYR A C 1
ATOM 1226 O O . TYR A 1 179 ? 28.595 46.398 36.680 1.00 23.11 161 TYR A O 1
ATOM 1235 N N . GLY A 1 180 ? 26.549 46.321 35.678 1.00 22.66 162 GLY A N 1
ATOM 1236 C CA . GLY A 1 180 ? 25.974 47.539 36.285 1.00 23.82 162 GLY A CA 1
ATOM 1237 C C . GLY A 1 180 ? 26.002 47.490 37.802 1.00 24.33 162 GLY A C 1
ATOM 1238 O O . GLY A 1 180 ? 26.448 48.476 38.418 1.00 24.87 162 GLY A O 1
ATOM 1239 N N . TRP A 1 181 ? 25.561 46.377 38.393 1.00 24.58 163 TRP A N 1
ATOM 1240 C CA . TRP A 1 181 ? 25.527 46.189 39.868 1.00 24.71 163 TRP A CA 1
ATOM 1241 C C . TRP A 1 181 ? 26.928 45.847 40.381 1.00 24.54 163 TRP A C 1
ATOM 1242 O O . TRP A 1 181 ? 27.294 46.354 41.454 1.00 24.69 163 TRP A O 1
ATOM 1253 N N . LEU A 1 182 ? 27.688 45.042 39.635 1.00 23.54 164 LEU A N 1
ATOM 1254 C CA . LEU A 1 182 ? 29.027 44.554 40.057 1.00 23.64 164 LEU A CA 1
ATOM 1255 C C . LEU A 1 182 ? 29.979 45.746 40.230 1.00 24.10 164 LEU A C 1
ATOM 1256 O O . LEU A 1 182 ? 30.601 45.841 41.303 1.00 23.85 164 LEU A O 1
ATOM 1261 N N . ILE A 1 183 ? 30.080 46.637 39.237 1.00 23.70 165 ILE A N 1
ATOM 1262 C CA . ILE A 1 183 ? 30.990 47.821 39.305 1.00 23.15 165 ILE A CA 1
ATOM 1263 C C . ILE A 1 183 ? 30.288 48.924 40.112 1.00 23.27 165 ILE A C 1
ATOM 1264 O O . ILE A 1 183 ? 30.969 49.588 40.917 1.00 22.51 165 ILE A O 1
ATOM 1269 N N . GLY A 1 184 ? 28.979 49.098 39.909 1.00 23.47 166 GLY A N 1
ATOM 1270 C CA . GLY A 1 184 ? 28.150 50.097 40.610 1.00 24.36 166 GLY A CA 1
ATOM 1271 C C . GLY A 1 184 ? 28.195 49.934 42.119 1.00 25.43 166 GLY A C 1
ATOM 1272 O O . GLY A 1 184 ? 28.341 50.954 42.820 1.00 26.12 166 GLY A O 1
ATOM 1273 N N . GLU A 1 185 ? 28.070 48.704 42.624 1.00 25.95 167 GLU A N 1
ATOM 1274 C CA . GLU A 1 185 ? 28.068 48.448 44.089 1.00 27.06 167 GLU A CA 1
ATOM 1275 C C . GLU A 1 185 ? 29.442 48.835 44.649 1.00 26.82 167 GLU A C 1
ATOM 1276 O O . GLU A 1 185 ? 29.477 49.494 45.700 1.00 27.03 167 GLU A O 1
ATOM 1282 N N . LEU A 1 186 ? 30.528 48.471 43.963 1.00 27.24 168 LEU A N 1
ATOM 1283 C CA . LEU A 1 186 ? 31.911 48.826 44.385 1.00 27.64 168 LEU A CA 1
ATOM 1284 C C . LEU A 1 186 ? 32.083 50.350 44.375 1.00 29.18 168 LEU A C 1
ATOM 1285 O O . LEU A 1 186 ? 32.716 50.873 45.311 1.00 28.62 168 LEU A O 1
ATOM 1290 N N . ILE A 1 187 ? 31.552 51.034 43.357 1.00 28.96 169 ILE A N 1
ATOM 1291 C CA . ILE A 1 187 ? 31.581 52.524 43.268 1.00 29.17 169 ILE A CA 1
ATOM 1292 C C . ILE A 1 187 ? 30.842 53.096 44.481 1.00 28.94 169 ILE A C 1
ATOM 1293 O O . ILE A 1 187 ? 31.415 53.980 45.147 1.00 27.93 169 ILE A O 1
ATOM 1298 N N . ARG A 1 188 ? 29.625 52.605 44.741 1.00 29.53 170 ARG A N 1
ATOM 1299 C CA . ARG A 1 188 ? 28.718 53.121 45.799 1.00 30.81 170 ARG A CA 1
ATOM 1300 C C . ARG A 1 188 ? 29.403 53.009 47.168 1.00 31.64 170 ARG A C 1
ATOM 1301 O O . ARG A 1 188 ? 29.342 53.987 47.930 1.00 31.57 170 ARG A O 1
ATOM 1309 N N . ARG A 1 189 ? 30.058 51.879 47.444 1.00 31.70 171 ARG A N 1
ATOM 1310 C CA . ARG A 1 189 ? 30.658 51.558 48.768 1.00 32.81 171 ARG A CA 1
ATOM 1311 C C . ARG A 1 189 ? 31.892 52.423 49.053 1.00 33.65 171 ARG A C 1
ATOM 1312 O O . ARG A 1 189 ? 32.115 52.717 50.237 1.00 34.73 171 ARG A O 1
ATOM 1320 N N . VAL A 1 190 ? 32.687 52.785 48.039 1.00 33.63 172 VAL A N 1
ATOM 1321 C CA . VAL A 1 190 ? 34.006 53.459 48.249 1.00 33.56 172 VAL A CA 1
ATOM 1322 C C . VAL A 1 190 ? 33.904 54.970 47.994 1.00 34.07 172 VAL A C 1
ATOM 1323 O O . VAL A 1 190 ? 34.804 55.685 48.470 1.00 34.39 172 VAL A O 1
ATOM 1327 N N . ASP A 1 191 ? 32.882 55.450 47.274 1.00 34.78 173 ASP A N 1
ATOM 1328 C CA . ASP A 1 191 ? 32.746 56.890 46.914 1.00 35.44 173 ASP A CA 1
ATOM 1329 C C . ASP A 1 191 ? 31.615 57.534 47.727 1.00 36.37 173 ASP A C 1
ATOM 1330 O O . ASP A 1 191 ? 31.376 58.736 47.527 1.00 37.61 173 ASP A O 1
ATOM 1335 N N . GLY A 1 192 ? 30.949 56.766 48.599 1.00 38.34 174 GLY A N 1
ATOM 1336 C CA . GLY A 1 192 ? 29.933 57.256 49.553 1.00 38.17 174 GLY A CA 1
ATOM 1337 C C . GLY A 1 192 ? 28.836 58.066 48.883 1.00 38.02 174 GLY A C 1
ATOM 1338 O O . GLY A 1 192 ? 28.456 59.115 49.434 1.00 40.85 174 GLY A O 1
ATOM 1339 N N . ARG A 1 193 ? 28.351 57.605 47.730 1.00 37.07 175 ARG A N 1
ATOM 1340 C CA . ARG A 1 193 ? 27.163 58.161 47.027 1.00 35.17 175 ARG A CA 1
ATOM 1341 C C . ARG A 1 193 ? 26.689 57.130 46.004 1.00 34.08 175 ARG A C 1
ATOM 1342 O O . ARG A 1 193 ? 27.440 56.171 45.751 1.00 35.31 175 ARG A O 1
ATOM 1350 N N . GLY A 1 194 ? 25.492 57.321 45.451 1.00 31.92 176 GLY A N 1
ATOM 1351 C CA . GLY A 1 194 ? 24.920 56.427 44.431 1.00 32.49 176 GLY A CA 1
ATOM 1352 C C . GLY A 1 194 ? 25.852 56.331 43.228 1.00 31.75 176 GLY A C 1
ATOM 1353 O O . GLY A 1 194 ? 26.494 57.317 42.868 1.00 31.02 176 GLY A O 1
ATOM 1354 N N . PRO A 1 195 ? 25.950 55.148 42.579 1.00 31.67 177 PRO A N 1
ATOM 1355 C CA . PRO A 1 195 ? 26.944 54.919 41.529 1.00 31.27 177 PRO A CA 1
ATOM 1356 C C . PRO A 1 195 ? 26.730 55.852 40.329 1.00 30.35 177 PRO A C 1
ATOM 1357 O O . PRO A 1 195 ? 27.703 56.299 39.759 1.00 30.84 177 PRO A O 1
ATOM 1361 N N . GLY A 1 196 ? 25.467 56.127 39.996 1.00 29.78 178 GLY A N 1
ATOM 1362 C CA . GLY A 1 196 ? 25.080 57.083 38.943 1.00 31.14 178 GLY A CA 1
ATOM 1363 C C . GLY A 1 196 ? 25.589 58.477 39.259 1.00 31.06 178 GLY A C 1
ATOM 1364 O O . GLY A 1 196 ? 26.116 59.131 38.349 1.00 29.52 178 GLY A O 1
ATOM 1365 N N . GLU A 1 197 ? 25.447 58.907 40.515 1.00 31.94 179 GLU A N 1
ATOM 1366 C CA . GLU A 1 197 ? 25.912 60.230 41.002 1.00 33.85 179 GLU A CA 1
ATOM 1367 C C . GLU A 1 197 ? 27.434 60.310 40.842 1.00 31.56 179 GLU A C 1
ATOM 1368 O O . GLU A 1 197 ? 27.919 61.320 40.296 1.00 32.01 179 GLU A O 1
ATOM 1374 N N . SER A 1 198 ? 28.147 59.278 41.302 1.00 28.68 180 SER A N 1
ATOM 1375 C CA . SER A 1 198 ? 29.620 59.127 41.167 1.00 27.87 180 SER A CA 1
ATOM 1376 C C . SER A 1 198 ? 30.022 59.309 39.697 1.00 27.35 180 SER A C 1
ATOM 1377 O O . SER A 1 198 ? 30.869 60.187 39.423 1.00 27.75 180 SER A O 1
ATOM 1380 N N . ILE A 1 199 ? 29.410 58.537 38.793 1.00 26.54 181 ILE A N 1
ATOM 1381 C CA . ILE A 1 199 ? 29.772 58.477 37.342 1.00 26.33 181 ILE A CA 1
ATOM 1382 C C . ILE A 1 199 ? 29.570 59.864 36.718 1.00 26.23 181 ILE A C 1
ATOM 1383 O O . ILE A 1 199 ? 30.501 60.359 36.064 1.00 25.17 181 ILE A O 1
ATOM 1388 N N . VAL A 1 200 ? 28.394 60.464 36.907 1.00 27.12 182 VAL A N 1
ATOM 1389 C CA . VAL A 1 200 ? 28.054 61.803 36.340 1.00 28.94 182 VAL A CA 1
ATOM 1390 C C . VAL A 1 200 ? 29.001 62.867 36.917 1.00 30.02 182 VAL A C 1
ATOM 1391 O O . VAL A 1 200 ? 29.406 63.765 36.149 1.00 31.59 182 VAL A O 1
ATOM 1395 N N . ALA A 1 201 ? 29.355 62.772 38.204 1.00 29.77 183 ALA A N 1
ATOM 1396 C CA . ALA A 1 201 ? 30.205 63.760 38.914 1.00 29.85 183 ALA A CA 1
ATOM 1397 C C . ALA A 1 201 ? 31.650 63.672 38.408 1.00 29.74 183 ALA A C 1
ATOM 1398 O O . ALA A 1 201 ? 32.322 64.720 38.342 1.00 28.02 183 ALA A O 1
ATOM 1400 N N . ARG A 1 202 ? 32.109 62.468 38.056 1.00 29.08 184 ARG A N 1
ATOM 1401 C CA . ARG A 1 202 ? 33.535 62.192 37.743 1.00 29.68 184 ARG A CA 1
ATOM 1402 C C . ARG A 1 202 ? 33.789 62.262 36.230 1.00 29.98 184 ARG A C 1
ATOM 1403 O O . ARG A 1 202 ? 34.915 62.624 35.861 1.00 30.19 184 ARG A O 1
ATOM 1411 N N . THR A 1 203 ? 32.806 61.931 35.382 1.00 29.40 185 THR A N 1
ATOM 1412 C CA . THR A 1 203 ? 33.020 61.774 33.912 1.00 29.02 185 THR A CA 1
ATOM 1413 C C . THR A 1 203 ? 32.213 62.796 33.097 1.00 29.47 185 THR A C 1
ATOM 1414 O O . THR A 1 203 ? 32.645 63.078 31.965 1.00 31.08 185 THR A O 1
ATOM 1418 N N . ALA A 1 204 ? 31.104 63.332 33.618 1.00 29.67 186 ALA A N 1
ATOM 1419 C CA . ALA A 1 204 ? 30.198 64.234 32.866 1.00 31.34 186 ALA A CA 1
ATOM 1420 C C . ALA A 1 204 ? 30.376 65.691 33.321 1.00 33.24 186 ALA A C 1
ATOM 1421 O O . ALA A 1 204 ? 30.681 66.536 32.453 1.00 32.39 186 ALA A O 1
ATOM 1423 N N . ARG A 1 205 ? 30.197 65.979 34.618 1.00 34.91 187 ARG A N 1
ATOM 1424 C CA . ARG A 1 205 ? 30.201 67.365 35.175 1.00 36.10 187 ARG A CA 1
ATOM 1425 C C . ARG A 1 205 ? 31.513 68.076 34.845 1.00 34.62 187 ARG A C 1
ATOM 1426 O O . ARG A 1 205 ? 31.489 69.187 34.325 1.00 36.10 187 ARG A O 1
ATOM 1434 N N . PRO A 1 206 ? 32.697 67.475 35.104 1.00 34.42 188 PRO A N 1
ATOM 1435 C CA . PRO A 1 206 ? 33.969 68.168 34.887 1.00 34.70 188 PRO A CA 1
ATOM 1436 C C . PRO A 1 206 ? 34.129 68.711 33.458 1.00 36.21 188 PRO A C 1
ATOM 1437 O O . PRO A 1 206 ? 34.886 69.641 33.282 1.00 36.48 188 PRO A O 1
ATOM 1441 N N . LEU A 1 207 ? 33.421 68.115 32.489 1.00 36.06 189 LEU A N 1
ATOM 1442 C CA . LEU A 1 207 ? 33.471 68.477 31.048 1.00 35.83 189 LEU A CA 1
ATOM 1443 C C . LEU A 1 207 ? 32.155 69.136 30.609 1.00 35.08 189 LEU A C 1
ATOM 1444 O O . LEU A 1 207 ? 32.071 69.516 29.434 1.00 35.83 189 LEU A O 1
ATOM 1449 N N . GLY A 1 208 ? 31.165 69.247 31.502 1.00 33.65 190 GLY A N 1
ATOM 1450 C CA . GLY A 1 208 ? 29.826 69.787 31.196 1.00 32.46 190 GLY A CA 1
ATOM 1451 C C . GLY A 1 208 ? 29.109 68.964 30.138 1.00 32.11 190 GLY A C 1
ATOM 1452 O O . GLY A 1 208 ? 28.409 69.563 29.298 1.00 31.43 190 GLY A O 1
ATOM 1453 N N . LEU A 1 209 ? 29.273 67.638 30.165 1.00 30.01 191 LEU A N 1
ATOM 1454 C CA . LEU A 1 209 ? 28.619 66.719 29.198 1.00 29.46 191 LEU A CA 1
ATOM 1455 C C . LEU A 1 209 ? 27.142 66.580 29.570 1.00 28.49 191 LEU A C 1
ATOM 1456 O O . LEU A 1 209 ? 26.843 66.473 30.774 1.00 28.80 191 LEU A O 1
ATOM 1461 N N . ASP A 1 210 ? 26.267 66.574 28.564 1.00 27.74 192 ASP A N 1
ATOM 1462 C CA . ASP A 1 210 ? 24.821 66.281 28.720 1.00 26.75 192 ASP A CA 1
ATOM 1463 C C . ASP A 1 210 ? 24.671 64.762 28.835 1.00 26.18 192 ASP A C 1
ATOM 1464 O O . ASP A 1 210 ? 24.283 64.121 27.845 1.00 25.91 192 ASP A O 1
ATOM 1469 N N . PHE A 1 211 ? 25.009 64.221 30.007 1.00 25.83 193 PHE A N 1
ATOM 1470 C CA . PHE A 1 211 ? 25.058 62.764 30.289 1.00 26.07 193 PHE A CA 1
ATOM 1471 C C . PHE A 1 211 ? 24.512 62.494 31.695 1.00 26.33 193 PHE A C 1
ATOM 1472 O O . PHE A 1 211 ? 24.915 63.194 32.645 1.00 25.01 193 PHE A O 1
ATOM 1480 N N . HIS A 1 212 ? 23.649 61.478 31.808 1.00 27.56 194 HIS A N 1
ATOM 1481 C CA . HIS A 1 212 ? 22.852 61.142 33.018 1.00 28.77 194 HIS A CA 1
ATOM 1482 C C . HIS A 1 212 ? 22.864 59.627 33.238 1.00 27.58 194 HIS A C 1
ATOM 1483 O O . HIS A 1 212 ? 22.639 58.896 32.253 1.00 26.72 194 HIS A O 1
ATOM 1490 N N . VAL A 1 213 ? 23.133 59.189 34.473 1.00 26.85 195 VAL A N 1
ATOM 1491 C CA . VAL A 1 213 ? 22.854 57.808 34.967 1.00 27.90 195 VAL A CA 1
ATOM 1492 C C . VAL A 1 213 ? 21.871 57.933 36.136 1.00 28.64 195 VAL A C 1
ATOM 1493 O O . VAL A 1 213 ? 22.325 58.114 37.279 1.00 29.83 195 VAL A O 1
ATOM 1497 N N . GLY A 1 214 ? 20.577 57.815 35.844 1.00 30.22 196 GLY A N 1
ATOM 1498 C CA . GLY A 1 214 ? 19.482 58.289 36.709 1.00 32.53 196 GLY A CA 1
ATOM 1499 C C . GLY A 1 214 ? 19.005 59.640 36.218 1.00 34.14 196 GLY A C 1
ATOM 1500 O O . GLY A 1 214 ? 19.720 60.637 36.437 1.00 34.28 196 GLY A O 1
ATOM 1501 N N . LEU A 1 215 ? 17.871 59.663 35.523 1.00 35.74 197 LEU A N 1
ATOM 1502 C CA . LEU A 1 215 ? 17.366 60.856 34.803 1.00 37.72 197 LEU A CA 1
ATOM 1503 C C . LEU A 1 215 ? 16.165 61.441 35.554 1.00 40.23 197 LEU A C 1
ATOM 1504 O O . LEU A 1 215 ? 15.147 60.732 35.686 1.00 40.98 197 LEU A O 1
ATOM 1509 N N . ALA A 1 216 ? 16.293 62.687 36.027 1.00 42.55 198 ALA A N 1
ATOM 1510 C CA . ALA A 1 216 ? 15.215 63.469 36.681 1.00 43.71 198 ALA A CA 1
ATOM 1511 C C . ALA A 1 216 ? 14.076 63.700 35.680 1.00 44.49 198 ALA A C 1
ATOM 1512 O O . ALA A 1 216 ? 14.366 63.833 34.471 1.00 42.81 198 ALA A O 1
ATOM 1514 N N . ASP A 1 217 ? 12.832 63.741 36.172 1.00 46.90 199 ASP A N 1
ATOM 1515 C CA . ASP A 1 217 ? 11.593 63.894 35.358 1.00 48.46 199 ASP A CA 1
ATOM 1516 C C . ASP A 1 217 ? 11.603 65.241 34.625 1.00 47.43 199 ASP A C 1
ATOM 1517 O O . ASP A 1 217 ? 10.935 65.341 33.580 1.00 48.34 199 ASP A O 1
ATOM 1522 N N . GLU A 1 218 ? 12.306 66.238 35.171 1.00 47.04 200 GLU A N 1
ATOM 1523 C CA . GLU A 1 218 ? 12.462 67.589 34.565 1.00 49.24 200 GLU A CA 1
ATOM 1524 C C . GLU A 1 218 ? 13.087 67.483 33.164 1.00 48.69 200 GLU A C 1
ATOM 1525 O O . GLU A 1 218 ? 12.908 68.440 32.390 1.00 49.52 200 GLU A O 1
ATOM 1531 N N . GLU A 1 219 ? 13.775 66.373 32.849 1.00 46.52 201 GLU A N 1
ATOM 1532 C CA . GLU A 1 219 ? 14.509 66.157 31.570 1.00 44.37 201 GLU A CA 1
ATOM 1533 C C . GLU A 1 219 ? 13.739 65.220 30.629 1.00 42.75 201 GLU A C 1
ATOM 1534 O O . GLU A 1 219 ? 14.154 65.112 29.461 1.00 42.90 201 GLU A O 1
ATOM 1540 N N . PHE A 1 220 ? 12.682 64.555 31.103 1.00 41.33 202 PHE A N 1
ATOM 1541 C CA . PHE A 1 220 ? 11.920 63.534 30.331 1.00 41.54 202 PHE A CA 1
ATOM 1542 C C . PHE A 1 220 ? 11.415 64.125 29.011 1.00 39.92 202 PHE A C 1
ATOM 1543 O O . PHE A 1 220 ? 11.271 63.360 28.037 1.00 40.00 202 PHE A O 1
ATOM 1551 N N . HIS A 1 221 ? 11.162 65.437 28.977 1.00 39.80 203 HIS A N 1
ATOM 1552 C CA . HIS A 1 221 ? 10.587 66.157 27.807 1.00 39.24 203 HIS A CA 1
ATOM 1553 C C . HIS A 1 221 ? 11.516 66.044 26.587 1.00 39.05 203 HIS A C 1
ATOM 1554 O O . HIS A 1 221 ? 10.991 66.029 25.462 1.00 40.57 203 HIS A O 1
ATOM 1561 N N . ARG A 1 222 ? 12.833 65.931 26.788 1.00 39.86 204 ARG A N 1
ATOM 1562 C CA . ARG A 1 222 ? 13.828 65.901 25.675 1.00 39.61 204 ARG A CA 1
ATOM 1563 C C . ARG A 1 222 ? 14.437 64.495 25.531 1.00 39.66 204 ARG A C 1
ATOM 1564 O O . ARG A 1 222 ? 15.586 64.401 25.053 1.00 39.18 204 ARG A O 1
ATOM 1572 N N . VAL A 1 223 ? 13.684 63.441 25.876 1.00 38.41 205 VAL A N 1
ATOM 1573 C CA . VAL A 1 223 ? 14.120 62.017 25.740 1.00 37.04 205 VAL A CA 1
ATOM 1574 C C . VAL A 1 223 ? 13.456 61.407 24.502 1.00 35.81 205 VAL A C 1
ATOM 1575 O O . VAL A 1 223 ? 12.215 61.410 24.428 1.00 37.81 205 VAL A O 1
ATOM 1579 N N . ALA A 1 224 ? 14.266 60.893 23.575 1.00 34.82 206 ALA A N 1
ATOM 1580 C CA . ALA A 1 224 ? 13.820 60.183 22.357 1.00 35.69 206 ALA A CA 1
ATOM 1581 C C . ALA A 1 224 ? 13.182 58.847 22.754 1.00 35.97 206 ALA A C 1
ATOM 1582 O O . ALA A 1 224 ? 13.644 58.230 23.741 1.00 34.99 206 ALA A O 1
ATOM 1584 N N . HIS A 1 225 ? 12.145 58.439 22.020 1.00 35.58 207 HIS A N 1
ATOM 1585 C CA . HIS A 1 225 ? 11.472 57.121 22.152 1.00 36.68 207 HIS A CA 1
ATOM 1586 C C . HIS A 1 225 ? 12.285 56.079 21.380 1.00 36.12 207 HIS A C 1
ATOM 1587 O O . HIS A 1 225 ? 12.466 56.258 20.165 1.00 35.22 207 HIS A O 1
ATOM 1594 N N . ILE A 1 226 ? 12.750 55.033 22.068 1.00 37.65 208 ILE A N 1
ATOM 1595 C CA . ILE A 1 226 ? 13.532 53.904 21.481 1.00 37.42 208 ILE A CA 1
ATOM 1596 C C . ILE A 1 226 ? 12.560 52.883 20.883 1.00 37.53 208 ILE A C 1
ATOM 1597 O O . ILE A 1 226 ? 11.621 52.498 21.593 1.00 39.85 208 ILE A O 1
ATOM 1602 N N . ALA A 1 227 ? 12.815 52.423 19.655 1.00 37.87 209 ALA A N 1
ATOM 1603 C CA . ALA A 1 227 ? 12.034 51.362 18.975 1.00 40.35 209 ALA A CA 1
ATOM 1604 C C . ALA A 1 227 ? 12.951 50.501 18.097 1.00 41.12 209 ALA A C 1
ATOM 1605 O O . ALA A 1 227 ? 14.048 50.971 17.743 1.00 38.64 209 ALA A O 1
ATOM 1607 N N . ARG A 1 228 ? 12.498 49.288 17.765 1.00 42.92 210 ARG A N 1
ATOM 1608 C CA . ARG A 1 228 ? 13.179 48.336 16.848 1.00 45.89 210 ARG A CA 1
ATOM 1609 C C . ARG A 1 228 ? 12.695 48.591 15.416 1.00 43.76 210 ARG A C 1
ATOM 1610 O O . ARG A 1 228 ? 13.567 48.630 14.529 1.00 42.58 210 ARG A O 1
ATOM 1618 N N . GLU A 1 248 ? 19.399 38.771 17.692 1.00 75.67 230 GLU A N 1
ATOM 1619 C CA . GLU A 1 248 ? 20.527 38.095 18.393 1.00 75.13 230 GLU A CA 1
ATOM 1620 C C . GLU A 1 248 ? 20.476 38.354 19.900 1.00 71.89 230 GLU A C 1
ATOM 1621 O O . GLU A 1 248 ? 20.650 37.415 20.673 1.00 73.84 230 GLU A O 1
ATOM 1627 N N . PRO A 1 249 ? 20.279 39.605 20.387 1.00 66.85 231 PRO A N 1
ATOM 1628 C CA . PRO A 1 249 ? 20.324 39.876 21.828 1.00 63.63 231 PRO A CA 1
ATOM 1629 C C . PRO A 1 249 ? 19.400 38.975 22.667 1.00 59.86 231 PRO A C 1
ATOM 1630 O O . PRO A 1 249 ? 19.901 38.318 23.564 1.00 56.50 231 PRO A O 1
ATOM 1634 N N . GLU A 1 250 ? 18.099 38.944 22.346 1.00 58.07 232 GLU A N 1
ATOM 1635 C CA . GLU A 1 250 ? 17.069 38.125 23.051 1.00 57.57 232 GLU A CA 1
ATOM 1636 C C . GLU A 1 250 ? 17.350 36.627 22.852 1.00 53.91 232 GLU A C 1
ATOM 1637 O O . GLU A 1 250 ? 16.881 35.831 23.688 1.00 53.21 232 GLU A O 1
ATOM 1643 N N . ALA A 1 251 ? 18.081 36.264 21.790 1.00 51.32 233 ALA A N 1
ATOM 1644 C CA . ALA A 1 251 ? 18.310 34.873 21.325 1.00 49.98 233 ALA A CA 1
ATOM 1645 C C . ALA A 1 251 ? 19.216 34.085 22.287 1.00 47.44 233 ALA A C 1
ATOM 1646 O O . ALA A 1 251 ? 19.108 32.840 22.291 1.00 48.96 233 ALA A O 1
ATOM 1648 N N . LEU A 1 252 ? 20.063 34.766 23.070 1.00 42.47 234 LEU A N 1
ATOM 1649 C CA . LEU A 1 252 ? 21.249 34.171 23.753 1.00 38.88 234 LEU A CA 1
ATOM 1650 C C . LEU A 1 252 ? 20.839 33.150 24.821 1.00 36.25 234 LEU A C 1
ATOM 1651 O O . LEU A 1 252 ? 19.928 33.454 25.615 1.00 34.50 234 LEU A O 1
ATOM 1656 N N . SER A 1 253 ? 21.544 32.009 24.855 1.00 34.29 235 SER A N 1
ATOM 1657 C CA . SER A 1 253 ? 21.382 30.901 25.837 1.00 32.21 235 SER A CA 1
ATOM 1658 C C . SER A 1 253 ? 21.890 31.344 27.214 1.00 30.15 235 SER A C 1
ATOM 1659 O O . SER A 1 253 ? 21.343 30.878 28.229 1.00 28.45 235 SER A O 1
ATOM 1662 N N . THR A 1 254 ? 22.914 32.197 27.239 1.00 28.79 236 THR A N 1
ATOM 1663 C CA . THR A 1 254 ? 23.338 32.965 28.436 1.00 27.62 236 THR A CA 1
ATOM 1664 C C . THR A 1 254 ? 22.549 34.273 28.423 1.00 27.18 236 THR A C 1
ATOM 1665 O O . THR A 1 254 ? 22.850 35.124 27.566 1.00 28.17 236 THR A O 1
ATOM 1669 N N . ARG A 1 255 ? 21.567 34.405 29.316 1.00 27.86 237 ARG A N 1
ATOM 1670 C CA . ARG A 1 255 ? 20.553 35.496 29.301 1.00 29.79 237 ARG A CA 1
ATOM 1671 C C . ARG A 1 255 ? 21.131 36.734 29.986 1.00 28.67 237 ARG A C 1
ATOM 1672 O O . ARG A 1 255 ? 20.538 37.211 30.981 1.00 28.30 237 ARG A O 1
ATOM 1680 N N . ALA A 1 256 ? 22.235 37.242 29.434 1.00 28.14 238 ALA A N 1
ATOM 1681 C CA . ALA A 1 256 ? 22.935 38.460 29.892 1.00 29.00 238 ALA A CA 1
ATOM 1682 C C . ALA A 1 256 ? 22.010 39.679 29.758 1.00 28.66 238 ALA A C 1
ATOM 1683 O O . ALA A 1 256 ? 22.165 40.600 30.571 1.00 27.08 238 ALA A O 1
ATOM 1685 N N . PHE A 1 257 ? 21.091 39.685 28.783 1.00 29.11 239 PHE A N 1
ATOM 1686 C CA . PHE A 1 257 ? 20.191 40.836 28.495 1.00 31.41 239 PHE A CA 1
ATOM 1687 C C . PHE A 1 257 ? 18.771 40.598 29.029 1.00 32.87 239 PHE A C 1
ATOM 1688 O O . PHE A 1 257 ? 18.066 41.604 29.205 1.00 35.51 239 PHE A O 1
ATOM 1696 N N . THR A 1 258 ? 18.352 39.346 29.249 1.00 32.59 240 THR A N 1
ATOM 1697 C CA . THR A 1 258 ? 16.921 38.969 29.433 1.00 33.29 240 THR A CA 1
ATOM 1698 C C . THR A 1 258 ? 16.673 38.315 30.802 1.00 33.14 240 THR A C 1
ATOM 1699 O O . THR A 1 258 ? 15.696 37.555 30.913 1.00 33.73 240 THR A O 1
ATOM 1703 N N . ASN A 1 259 ? 17.491 38.600 31.816 1.00 32.16 241 ASN A N 1
ATOM 1704 C CA . ASN A 1 259 ? 17.233 38.121 33.202 1.00 31.52 241 ASN A CA 1
ATOM 1705 C C . ASN A 1 259 ? 17.845 39.097 34.204 1.00 32.22 241 ASN A C 1
ATOM 1706 O O . ASN A 1 259 ? 19.061 39.130 34.355 1.00 30.81 241 ASN A O 1
ATOM 1711 N N . PRO A 1 260 ? 17.044 39.909 34.934 1.00 34.24 242 PRO A N 1
ATOM 1712 C CA . PRO A 1 260 ? 15.581 39.904 34.840 1.00 36.46 242 PRO A CA 1
ATOM 1713 C C . PRO A 1 260 ? 15.008 40.213 33.460 1.00 40.18 242 PRO A C 1
ATOM 1714 O O . PRO A 1 260 ? 15.625 40.924 32.672 1.00 38.39 242 PRO A O 1
ATOM 1718 N N . PRO A 1 261 ? 13.793 39.708 33.143 1.00 44.41 243 PRO A N 1
ATOM 1719 C CA . PRO A 1 261 ? 13.211 39.867 31.811 1.00 46.66 243 PRO A CA 1
ATOM 1720 C C . PRO A 1 261 ? 12.659 41.278 31.568 1.00 49.56 243 PRO A C 1
ATOM 1721 O O . PRO A 1 261 ? 12.583 42.046 32.509 1.00 53.52 243 PRO A O 1
ATOM 1725 N N . ALA A 1 262 ? 12.314 41.573 30.311 1.00 52.86 244 ALA A N 1
ATOM 1726 C CA . ALA A 1 262 ? 11.641 42.810 29.841 1.00 54.71 244 ALA A CA 1
ATOM 1727 C C . ALA A 1 262 ? 12.547 44.041 30.007 1.00 57.53 244 ALA A C 1
ATOM 1728 O O . ALA A 1 262 ? 12.000 45.161 30.042 1.00 58.80 244 ALA A O 1
ATOM 1730 N N . ILE A 1 263 ? 13.872 43.855 30.069 1.00 56.41 245 ILE A N 1
ATOM 1731 C CA . ILE A 1 263 ? 14.873 44.960 30.197 1.00 57.62 245 ILE A CA 1
ATOM 1732 C C . ILE A 1 263 ? 14.794 45.856 28.957 1.00 57.71 245 ILE A C 1
ATOM 1733 O O . ILE A 1 263 ? 14.421 47.035 29.107 1.00 57.87 245 ILE A O 1
ATOM 1738 N N . LEU A 1 264 ? 15.135 45.301 27.789 1.00 58.39 246 LEU A N 1
ATOM 1739 C CA . LEU A 1 264 ? 15.249 46.033 26.496 1.00 59.16 246 LEU A CA 1
ATOM 1740 C C . LEU A 1 264 ? 13.862 46.330 25.905 1.00 58.84 246 LEU A C 1
ATOM 1741 O O . LEU A 1 264 ? 13.812 47.006 24.855 1.00 59.88 246 LEU A O 1
ATOM 1746 N N . THR A 1 265 ? 12.783 45.860 26.547 1.00 55.91 247 THR A N 1
ATOM 1747 C CA . THR A 1 265 ? 11.374 46.211 26.213 1.00 54.12 247 THR A CA 1
ATOM 1748 C C . THR A 1 265 ? 10.855 47.306 27.159 1.00 50.56 247 THR A C 1
ATOM 1749 O O . THR A 1 265 ? 9.689 47.700 26.990 1.00 50.48 247 THR A O 1
ATOM 1753 N N . SER A 1 266 ? 11.677 47.777 28.106 1.00 47.01 248 SER A N 1
ATOM 1754 C CA . SER A 1 266 ? 11.291 48.751 29.165 1.00 45.68 248 SER A CA 1
ATOM 1755 C C . SER A 1 266 ? 12.165 50.013 29.112 1.00 43.70 248 SER A C 1
ATOM 1756 O O . SER A 1 266 ? 12.125 50.798 30.078 1.00 41.58 248 SER A O 1
ATOM 1759 N N . THR A 1 267 ? 12.898 50.218 28.016 1.00 43.36 249 THR A N 1
ATOM 1760 C CA . THR A 1 267 ? 13.901 51.304 27.852 1.00 44.35 249 THR A CA 1
ATOM 1761 C C . THR A 1 267 ? 13.217 52.676 27.943 1.00 43.45 249 THR A C 1
ATOM 1762 O O . THR A 1 267 ? 13.878 53.633 28.403 1.00 41.47 249 THR A O 1
ATOM 1766 N N . ASN A 1 268 ? 11.945 52.761 27.542 1.00 42.88 250 ASN A N 1
ATOM 1767 C CA . ASN A 1 268 ? 11.156 54.022 27.496 1.00 44.61 250 ASN A CA 1
ATOM 1768 C C . ASN A 1 268 ? 10.397 54.251 28.811 1.00 46.14 250 ASN A C 1
ATOM 1769 O O . ASN A 1 268 ? 9.750 55.310 28.919 1.00 47.53 250 ASN A O 1
ATOM 1774 N N . LYS A 1 269 ? 10.484 53.328 29.778 1.00 48.80 251 LYS A N 1
ATOM 1775 C CA . LYS A 1 269 ? 9.767 53.422 31.082 1.00 50.04 251 LYS A CA 1
ATOM 1776 C C . LYS A 1 269 ? 10.407 54.496 31.958 1.00 49.70 251 LYS A C 1
ATOM 1777 O O . LYS A 1 269 ? 11.629 54.556 32.078 1.00 49.36 251 LYS A O 1
ATOM 1783 N N . PRO A 1 270 ? 9.590 55.367 32.594 1.00 49.81 252 PRO A N 1
ATOM 1784 C CA . PRO A 1 270 ? 10.073 56.319 33.598 1.00 49.84 252 PRO A CA 1
ATOM 1785 C C . PRO A 1 270 ? 10.977 55.740 34.698 1.00 49.96 252 PRO A C 1
ATOM 1786 O O . PRO A 1 270 ? 11.936 56.396 35.067 1.00 51.48 252 PRO A O 1
ATOM 1790 N N . GLU A 1 271 ? 10.607 54.578 35.238 1.00 50.35 253 GLU A N 1
ATOM 1791 C CA . GLU A 1 271 ? 11.418 53.933 36.303 1.00 50.98 253 GLU A CA 1
ATOM 1792 C C . GLU A 1 271 ? 12.794 53.610 35.719 1.00 46.60 253 GLU A C 1
ATOM 1793 O O . GLU A 1 271 ? 13.807 53.950 36.362 1.00 46.34 253 GLU A O 1
ATOM 1799 N N . TRP A 1 272 ? 12.817 52.992 34.537 1.00 45.17 254 TRP A N 1
ATOM 1800 C CA . TRP A 1 272 ? 14.101 52.649 33.862 1.00 43.65 254 TRP A CA 1
ATOM 1801 C C . TRP A 1 272 ? 14.970 53.909 33.740 1.00 41.32 254 TRP A C 1
ATOM 1802 O O . TRP A 1 272 ? 16.188 53.814 33.975 1.00 39.57 254 TRP A O 1
ATOM 1813 N N . ARG A 1 273 ? 14.363 55.042 33.376 1.00 41.31 255 ARG A N 1
ATOM 1814 C CA . ARG A 1 273 ? 15.057 56.349 33.217 1.00 40.99 255 ARG A CA 1
ATOM 1815 C C . ARG A 1 273 ? 15.614 56.814 34.569 1.00 41.03 255 ARG A C 1
ATOM 1816 O O . ARG A 1 273 ? 16.765 57.300 34.593 1.00 38.99 255 ARG A O 1
ATOM 1824 N N . ARG A 1 274 ? 14.846 56.646 35.652 1.00 40.85 256 ARG A N 1
ATOM 1825 C CA . ARG A 1 274 ? 15.159 57.225 36.987 1.00 42.45 256 ARG A CA 1
ATOM 1826 C C . ARG A 1 274 ? 16.165 56.345 37.736 1.00 40.09 256 ARG A C 1
ATOM 1827 O O . ARG A 1 274 ? 16.890 56.901 38.581 1.00 40.84 256 ARG A O 1
ATOM 1835 N N . MET A 1 275 ? 16.218 55.036 37.457 1.00 38.66 257 MET A N 1
ATOM 1836 C CA . MET A 1 275 ? 17.150 54.106 38.154 1.00 37.25 257 MET A CA 1
ATOM 1837 C C . MET A 1 275 ? 18.586 54.416 37.717 1.00 36.03 257 MET A C 1
ATOM 1838 O O . MET A 1 275 ? 18.772 55.105 36.687 1.00 33.83 257 MET A O 1
ATOM 1843 N N . GLN A 1 276 ? 19.557 53.934 38.493 1.00 33.89 258 GLN A N 1
ATOM 1844 C CA . GLN A 1 276 ? 21.001 53.982 38.166 1.00 33.11 258 GLN A CA 1
ATOM 1845 C C . GLN A 1 276 ? 21.429 52.575 37.738 1.00 32.75 258 GLN A C 1
ATOM 1846 O O . GLN A 1 276 ? 21.480 51.679 38.605 1.00 32.02 258 GLN A O 1
ATOM 1852 N N . GLN A 1 277 ? 21.675 52.413 36.428 1.00 30.32 259 GLN A N 1
ATOM 1853 C CA . GLN A 1 277 ? 22.122 51.117 35.851 1.00 29.49 259 GLN A CA 1
ATOM 1854 C C . GLN A 1 277 ? 23.413 51.380 35.067 1.00 28.26 259 GLN A C 1
ATOM 1855 O O . GLN A 1 277 ? 23.337 51.574 33.837 1.00 26.13 259 GLN A O 1
ATOM 1861 N N . PRO A 1 278 ? 24.588 51.392 35.730 1.00 28.21 260 PRO A N 1
ATOM 1862 C CA . PRO A 1 278 ? 25.875 51.707 35.101 1.00 28.45 260 PRO A CA 1
ATOM 1863 C C . PRO A 1 278 ? 26.322 50.845 33.904 1.00 28.79 260 PRO A C 1
ATOM 1864 O O . PRO A 1 278 ? 27.363 51.145 33.333 1.00 29.43 260 PRO A O 1
ATOM 1868 N N . ALA A 1 279 ? 25.572 49.796 33.557 1.00 28.85 261 ALA A N 1
ATOM 1869 C CA . ALA A 1 279 ? 25.845 48.939 32.379 1.00 27.97 261 ALA A CA 1
ATOM 1870 C C . ALA A 1 279 ? 25.016 49.394 31.173 1.00 28.13 261 ALA A C 1
ATOM 1871 O O . ALA A 1 279 ? 25.482 49.161 30.042 1.00 27.57 261 ALA A O 1
ATOM 1873 N N . ALA A 1 280 ? 23.835 49.991 31.390 1.00 27.63 262 ALA A N 1
ATOM 1874 C CA . ALA A 1 280 ? 22.731 49.944 30.400 1.00 28.18 262 ALA A CA 1
ATOM 1875 C C . ALA A 1 280 ? 21.957 51.260 30.222 1.00 27.23 262 ALA A C 1
ATOM 1876 O O . ALA A 1 280 ? 21.396 51.418 29.131 1.00 27.59 262 ALA A O 1
ATOM 1878 N N . ASN A 1 281 ? 21.742 52.057 31.283 1.00 27.86 263 ASN A N 1
ATOM 1879 C CA . ASN A 1 281 ? 20.760 53.187 31.201 1.00 27.86 263 ASN A CA 1
ATOM 1880 C C . ASN A 1 281 ? 21.322 54.610 31.067 1.00 27.27 263 ASN A C 1
ATOM 1881 O O . ASN A 1 281 ? 20.520 55.548 31.214 1.00 28.17 263 ASN A O 1
ATOM 1886 N N . GLY A 1 282 ? 22.611 54.794 30.812 1.00 25.27 264 GLY A N 1
ATOM 1887 C CA . GLY A 1 282 ? 23.159 56.135 30.550 1.00 24.58 264 GLY A CA 1
ATOM 1888 C C . GLY A 1 282 ? 22.320 56.841 29.500 1.00 23.37 264 GLY A C 1
ATOM 1889 O O . GLY A 1 282 ? 22.015 56.212 28.470 1.00 22.29 264 GLY A O 1
ATOM 1890 N N . HIS A 1 283 ? 21.910 58.081 29.765 1.00 23.51 265 HIS A N 1
ATOM 1891 C CA . HIS A 1 283 ? 21.140 58.920 28.811 1.00 24.31 265 HIS A CA 1
ATOM 1892 C C . HIS A 1 283 ? 22.024 60.069 28.331 1.00 22.90 265 HIS A C 1
ATOM 1893 O O . HIS A 1 283 ? 22.581 60.779 29.165 1.00 23.08 265 HIS A O 1
ATOM 1900 N N . GLY A 1 284 ? 22.146 60.217 27.017 1.00 23.32 266 GLY A N 1
ATOM 1901 C CA . GLY A 1 284 ? 22.871 61.328 26.384 1.00 23.17 266 GLY A CA 1
ATOM 1902 C C . GLY A 1 284 ? 22.659 61.301 24.893 1.00 22.94 266 GLY A C 1
ATOM 1903 O O . GLY A 1 284 ? 21.631 60.757 24.459 1.00 22.86 266 GLY A O 1
ATOM 1904 N N . ASN A 1 285 ? 23.607 61.846 24.132 1.00 22.85 267 ASN A N 1
ATOM 1905 C CA . ASN A 1 285 ? 23.528 61.892 22.650 1.00 22.38 267 ASN A CA 1
ATOM 1906 C C . ASN A 1 285 ? 24.946 61.801 22.078 1.00 22.05 267 ASN A C 1
ATOM 1907 O O . ASN A 1 285 ? 25.899 61.559 22.865 1.00 20.37 267 ASN A O 1
ATOM 1912 N N . ALA A 1 286 ? 25.073 61.972 20.760 1.00 22.07 268 ALA A N 1
ATOM 1913 C CA . ALA A 1 286 ? 26.349 61.901 20.014 1.00 22.48 268 ALA A CA 1
ATOM 1914 C C . ALA A 1 286 ? 27.355 62.894 20.606 1.00 22.09 268 ALA A C 1
ATOM 1915 O O . ALA A 1 286 ? 28.539 62.544 20.700 1.00 22.91 268 ALA A O 1
ATOM 1917 N N . ARG A 1 287 ? 26.888 64.082 21.003 1.00 22.49 269 ARG A N 1
ATOM 1918 C CA . ARG A 1 287 ? 27.740 65.194 21.499 1.00 22.19 269 ARG A CA 1
ATOM 1919 C C . ARG A 1 287 ? 28.308 64.832 22.879 1.00 22.79 269 ARG A C 1
ATOM 1920 O O . ARG A 1 287 ? 29.517 65.068 23.079 1.00 22.16 269 ARG A O 1
ATOM 1928 N N . SER A 1 288 ? 27.497 64.268 23.776 1.00 21.96 270 SER A N 1
ATOM 1929 C CA . SER A 1 288 ? 28.039 63.816 25.085 1.00 22.20 270 SER A CA 1
ATOM 1930 C C . SER A 1 288 ? 29.060 62.699 24.846 1.00 21.73 270 SER A C 1
ATOM 1931 O O . SER A 1 288 ? 30.157 62.766 25.437 1.00 21.79 270 SER A O 1
ATOM 1934 N N . LEU A 1 289 ? 28.715 61.723 24.003 1.00 21.17 271 LEU A N 1
ATOM 1935 C CA . LEU A 1 289 ? 29.615 60.580 23.695 1.00 20.92 271 LEU A CA 1
ATOM 1936 C C . LEU A 1 289 ? 30.967 61.099 23.196 1.00 20.48 271 LEU A C 1
ATOM 1937 O O . LEU A 1 289 ? 31.995 60.677 23.745 1.00 20.83 271 LEU A O 1
ATOM 1942 N N . ALA A 1 290 ? 30.962 61.973 22.187 1.00 20.59 272 ALA A N 1
ATOM 1943 C CA . ALA A 1 290 ? 32.179 62.575 21.600 1.00 20.71 272 ALA A CA 1
ATOM 1944 C C . ALA A 1 290 ? 32.947 63.345 22.685 1.00 20.72 272 ALA A C 1
ATOM 1945 O O . ALA A 1 290 ? 34.176 63.186 22.762 1.00 21.20 272 ALA A O 1
ATOM 1947 N N . GLY A 1 291 ? 32.246 64.140 23.496 1.00 20.34 273 GLY A N 1
ATOM 1948 C CA . GLY A 1 291 ? 32.843 64.957 24.572 1.00 20.61 273 GLY A CA 1
ATOM 1949 C C . GLY A 1 291 ? 33.576 64.097 25.587 1.00 21.16 273 GLY A C 1
ATOM 1950 O O . GLY A 1 291 ? 34.707 64.462 25.963 1.00 21.13 273 GLY A O 1
ATOM 1951 N N . PHE A 1 292 ? 32.969 62.976 25.995 1.00 21.07 274 PHE A N 1
ATOM 1952 C CA . PHE A 1 292 ? 33.558 61.996 26.944 1.00 20.79 274 PHE A CA 1
ATOM 1953 C C . PHE A 1 292 ? 34.870 61.460 26.360 1.00 20.78 274 PHE A C 1
ATOM 1954 O O . PHE A 1 292 ? 35.896 61.506 27.058 1.00 21.08 274 PHE A O 1
ATOM 1962 N N . TYR A 1 293 ? 34.851 60.987 25.109 1.00 20.72 275 TYR A N 1
ATOM 1963 C CA . TYR A 1 293 ? 36.027 60.344 24.461 1.00 20.40 275 TYR A CA 1
ATOM 1964 C C . TYR A 1 293 ? 37.112 61.394 24.183 1.00 20.76 275 TYR A C 1
ATOM 1965 O O . TYR A 1 293 ? 38.291 61.042 24.307 1.00 20.69 275 TYR A O 1
ATOM 1974 N N . ALA A 1 294 ? 36.746 62.634 23.850 1.00 21.79 276 ALA A N 1
ATOM 1975 C CA . ALA A 1 294 ? 37.707 63.749 23.670 1.00 22.98 276 ALA A CA 1
ATOM 1976 C C . ALA A 1 294 ? 38.385 64.031 25.017 1.00 24.16 276 ALA A C 1
ATOM 1977 O O . ALA A 1 294 ? 39.606 64.289 25.021 1.00 23.22 276 ALA A O 1
ATOM 1979 N N . GLY A 1 295 ? 37.604 63.978 26.106 1.00 24.62 277 GLY A N 1
ATOM 1980 C CA . GLY A 1 295 ? 38.075 64.095 27.500 1.00 25.96 277 GLY A CA 1
ATOM 1981 C C . GLY A 1 295 ? 39.059 62.998 27.882 1.00 26.88 277 GLY A C 1
ATOM 1982 O O . GLY A 1 295 ? 39.939 63.260 28.733 1.00 28.13 277 GLY A O 1
ATOM 1983 N N . LEU A 1 296 ? 38.932 61.802 27.302 1.00 26.92 278 LEU A N 1
ATOM 1984 C CA . LEU A 1 296 ? 39.882 60.684 27.553 1.00 27.84 278 LEU A CA 1
ATOM 1985 C C . LEU A 1 296 ? 41.193 60.950 26.803 1.00 28.62 278 LEU A C 1
ATOM 1986 O O . LEU A 1 296 ? 42.260 60.804 27.425 1.00 29.69 278 LEU A O 1
ATOM 1991 N N . LEU A 1 297 ? 41.109 61.346 25.529 1.00 28.51 279 LEU A N 1
ATOM 1992 C CA . LEU A 1 297 ? 42.284 61.564 24.641 1.00 29.44 279 LEU A CA 1
ATOM 1993 C C . LEU A 1 297 ? 43.170 62.702 25.165 1.00 29.23 279 LEU A C 1
ATOM 1994 O O . LEU A 1 297 ? 44.396 62.594 24.999 1.00 29.67 279 LEU A O 1
ATOM 1999 N N . ASP A 1 298 ? 42.583 63.752 25.748 1.00 29.31 280 ASP A N 1
ATOM 2000 C CA . ASP A 1 298 ? 43.308 64.997 26.134 1.00 30.57 280 ASP A CA 1
ATOM 2001 C C . ASP A 1 298 ? 43.703 64.975 27.621 1.00 31.01 280 ASP A C 1
ATOM 2002 O O . ASP A 1 298 ? 44.175 66.026 28.104 1.00 30.84 280 ASP A O 1
ATOM 2007 N N . GLY A 1 299 ? 43.491 63.853 28.325 1.00 31.05 281 GLY A N 1
ATOM 2008 C CA . GLY A 1 299 ? 43.942 63.639 29.714 1.00 32.17 281 GLY A CA 1
ATOM 2009 C C . GLY A 1 299 ? 43.057 64.304 30.762 1.00 33.39 281 GLY A C 1
ATOM 2010 O O . GLY A 1 299 ? 43.491 64.375 31.925 1.00 33.75 281 GLY A O 1
ATOM 2011 N N . SER A 1 300 ? 41.853 64.750 30.398 1.00 34.75 282 SER A N 1
ATOM 2012 C CA . SER A 1 300 ? 40.897 65.437 31.309 1.00 35.80 282 SER A CA 1
ATOM 2013 C C . SER A 1 300 ? 40.356 64.478 32.382 1.00 35.82 282 SER A C 1
ATOM 2014 O O . SER A 1 300 ? 40.138 64.940 33.519 1.00 33.98 282 SER A O 1
ATOM 2017 N N . LEU A 1 301 ? 40.135 63.204 32.043 1.00 35.51 283 LEU A N 1
ATOM 2018 C CA . LEU A 1 301 ? 39.350 62.261 32.887 1.00 35.81 283 LEU A CA 1
ATOM 2019 C C . LEU A 1 301 ? 40.236 61.197 33.551 1.00 36.12 283 LEU A C 1
ATOM 2020 O O . LEU A 1 301 ? 39.809 60.680 34.602 1.00 39.01 283 LEU A O 1
ATOM 2025 N N . LEU A 1 302 ? 41.403 60.866 32.990 1.00 36.15 284 LEU A N 1
ATOM 2026 C CA . LEU A 1 302 ? 42.282 59.787 33.523 1.00 36.78 284 LEU A CA 1
ATOM 2027 C C . LEU A 1 302 ? 43.754 60.153 33.322 1.00 38.02 284 LEU A C 1
ATOM 2028 O O . LEU A 1 302 ? 44.095 60.627 32.227 1.00 38.64 284 LEU A O 1
ATOM 2033 N N . GLU A 1 303 ? 44.585 59.888 34.333 1.00 40.54 285 GLU A N 1
ATOM 2034 C CA . GLU A 1 303 ? 46.067 59.986 34.250 1.00 42.70 285 GLU A CA 1
ATOM 2035 C C . GLU A 1 303 ? 46.565 58.887 33.306 1.00 40.55 285 GLU A C 1
ATOM 2036 O O . GLU A 1 303 ? 45.952 57.800 33.293 1.00 38.95 285 GLU A O 1
ATOM 2042 N N . SER A 1 304 ? 47.639 59.163 32.562 1.00 38.75 286 SER A N 1
ATOM 2043 C CA . SER A 1 304 ? 48.146 58.328 31.440 1.00 39.84 286 SER A CA 1
ATOM 2044 C C . SER A 1 304 ? 48.350 56.875 31.893 1.00 37.96 286 SER A C 1
ATOM 2045 O O . SER A 1 304 ? 48.106 55.975 31.069 1.00 39.04 286 SER A O 1
ATOM 2048 N N . GLU A 1 305 ? 48.772 56.646 33.141 1.00 36.81 287 GLU A N 1
ATOM 2049 C CA . GLU A 1 305 ? 48.980 55.282 33.702 1.00 36.92 287 GLU A CA 1
ATOM 2050 C C . GLU A 1 305 ? 47.643 54.535 33.749 1.00 33.99 287 GLU A C 1
ATOM 2051 O O . GLU A 1 305 ? 47.626 53.336 33.437 1.00 32.79 287 GLU A O 1
ATOM 2057 N N . LEU A 1 306 ? 46.568 55.216 34.149 1.00 33.15 288 LEU A N 1
ATOM 2058 C CA . LEU A 1 306 ? 45.231 54.592 34.346 1.00 32.62 288 LEU A CA 1
ATOM 2059 C C . LEU A 1 306 ? 44.562 54.361 32.983 1.00 32.26 288 LEU A C 1
ATOM 2060 O O . LEU A 1 306 ? 43.892 53.324 32.832 1.00 31.45 288 LEU A O 1
ATOM 2065 N N . LEU A 1 307 ? 44.762 55.266 32.019 1.00 32.37 289 LEU A N 1
ATOM 2066 C CA . LEU A 1 307 ? 44.261 55.111 30.626 1.00 32.69 289 LEU A CA 1
ATOM 2067 C C . LEU A 1 307 ? 44.952 53.912 29.962 1.00 32.68 289 LEU A C 1
ATOM 2068 O O . LEU A 1 307 ? 44.272 53.201 29.200 1.00 31.64 289 LEU A O 1
ATOM 2073 N N . ASP A 1 308 ? 46.241 53.691 30.248 1.00 33.94 290 ASP A N 1
ATOM 2074 C CA . ASP A 1 308 ? 47.025 52.528 29.744 1.00 35.35 290 ASP A CA 1
ATOM 2075 C C . ASP A 1 308 ? 46.390 51.222 30.239 1.00 33.78 290 ASP A C 1
ATOM 2076 O O . ASP A 1 308 ? 46.381 50.254 29.460 1.00 32.12 290 ASP A O 1
ATOM 2081 N N . GLU A 1 309 ? 45.886 51.196 31.479 1.00 33.28 291 GLU A N 1
ATOM 2082 C CA . GLU A 1 309 ? 45.185 50.019 32.068 1.00 32.97 291 GLU A CA 1
ATOM 2083 C C . GLU A 1 309 ? 43.837 49.830 31.365 1.00 30.90 291 GLU A C 1
ATOM 2084 O O . GLU A 1 309 ? 43.564 48.701 30.911 1.00 29.40 291 GLU A O 1
ATOM 2090 N N . LEU A 1 310 ? 43.043 50.901 31.261 1.00 28.95 292 LEU A N 1
ATOM 2091 C CA . LEU A 1 310 ? 41.698 50.885 30.624 1.00 27.35 292 LEU A CA 1
ATOM 2092 C C . LEU A 1 310 ? 41.785 50.240 29.236 1.00 26.97 292 LEU A C 1
ATOM 2093 O O . LEU A 1 310 ? 40.909 49.412 28.916 1.00 25.47 292 LEU A O 1
ATOM 2098 N N . THR A 1 311 ? 42.797 50.615 28.446 1.00 25.79 293 THR A N 1
ATOM 2099 C CA . THR A 1 311 ? 42.910 50.277 27.003 1.00 26.20 293 THR A CA 1
ATOM 2100 C C . THR A 1 311 ? 43.806 49.050 26.791 1.00 26.57 293 THR A C 1
ATOM 2101 O O . THR A 1 311 ? 43.901 48.614 25.634 1.00 26.42 293 THR A O 1
ATOM 2105 N N . ARG A 1 312 ? 44.417 48.497 27.848 1.00 27.47 294 ARG A N 1
ATOM 2106 C CA . ARG A 1 312 ? 45.231 47.252 27.758 1.00 28.55 294 ARG A CA 1
ATOM 2107 C C . ARG A 1 312 ? 44.305 46.077 27.440 1.00 26.85 294 ARG A C 1
ATOM 2108 O O . ARG A 1 312 ? 43.244 45.980 28.069 1.00 26.42 294 ARG A O 1
ATOM 2116 N N . GLU A 1 313 ? 44.703 45.215 26.505 1.00 25.71 295 GLU A N 1
ATOM 2117 C CA . GLU A 1 313 ? 43.948 43.987 26.166 1.00 25.83 295 GLU A CA 1
ATOM 2118 C C . GLU A 1 313 ? 43.932 43.082 27.401 1.00 25.36 295 GLU A C 1
ATOM 2119 O O . GLU A 1 313 ? 45.024 42.727 27.886 1.00 25.38 295 GLU A O 1
ATOM 2125 N N . HIS A 1 314 ? 42.738 42.762 27.904 1.00 23.54 296 HIS A N 1
ATOM 2126 C CA . HIS A 1 314 ? 42.525 41.847 29.057 1.00 23.50 296 HIS A CA 1
ATOM 2127 C C . HIS A 1 314 ? 41.856 40.553 28.589 1.00 22.88 296 HIS A C 1
ATOM 2128 O O . HIS A 1 314 ? 42.105 39.514 29.207 1.00 23.31 296 HIS A O 1
ATOM 2135 N N . SER A 1 315 ? 41.009 40.627 27.561 1.00 22.85 297 SER A N 1
ATOM 2136 C CA . SER A 1 315 ? 40.226 39.480 27.040 1.00 22.41 297 SER A CA 1
ATOM 2137 C C . SER A 1 315 ? 40.239 39.505 25.510 1.00 22.29 297 SER A C 1
ATOM 2138 O O . SER A 1 315 ? 39.983 40.575 24.932 1.00 21.41 297 SER A O 1
ATOM 2141 N N . LEU A 1 316 ? 40.585 38.375 24.891 1.00 22.54 298 LEU A N 1
ATOM 2142 C CA . LEU A 1 316 ? 40.546 38.177 23.418 1.00 23.10 298 LEU A CA 1
ATOM 2143 C C . LEU A 1 316 ? 40.207 36.715 23.143 1.00 23.09 298 LEU A C 1
ATOM 2144 O O . LEU A 1 316 ? 40.854 35.850 23.746 1.00 23.09 298 LEU A O 1
ATOM 2149 N N . GLY A 1 317 ? 39.211 36.460 22.294 1.00 23.59 299 GLY A N 1
ATOM 2150 C CA . GLY A 1 317 ? 38.810 35.097 21.900 1.00 24.15 299 GLY A CA 1
ATOM 2151 C C . GLY A 1 317 ? 37.310 34.905 21.970 1.00 24.23 299 GLY A C 1
ATOM 2152 O O . GLY A 1 317 ? 36.583 35.920 22.083 1.00 22.79 299 GLY A O 1
ATOM 2153 N N . GLN A 1 318 ? 36.869 33.644 21.911 1.00 24.96 300 GLN A N 1
ATOM 2154 C CA . GLN A 1 318 ? 35.436 33.256 21.850 1.00 25.89 300 GLN A CA 1
ATOM 2155 C C . GLN A 1 318 ? 34.745 33.717 23.137 1.00 25.29 300 GLN A C 1
ATOM 2156 O O . GLN A 1 318 ? 35.115 33.240 24.223 1.00 24.48 300 GLN A O 1
ATOM 2162 N N . ASP A 1 319 ? 33.789 34.635 23.004 1.00 23.88 301 ASP A N 1
ATOM 2163 C CA . ASP A 1 319 ? 32.988 35.177 24.129 1.00 23.53 301 ASP A CA 1
ATOM 2164 C C . ASP A 1 319 ? 31.990 34.102 24.575 1.00 23.28 301 ASP A C 1
ATOM 2165 O O . ASP A 1 319 ? 31.220 33.645 23.727 1.00 23.45 301 ASP A O 1
ATOM 2170 N N . ARG A 1 320 ? 31.997 33.716 25.854 1.00 23.60 302 ARG A N 1
ATOM 2171 C CA . ARG A 1 320 ? 31.123 32.633 26.380 1.00 25.20 302 ARG A CA 1
ATOM 2172 C C . ARG A 1 320 ? 29.654 33.084 26.395 1.00 23.02 302 ARG A C 1
ATOM 2173 O O . ARG A 1 320 ? 28.784 32.206 26.372 1.00 21.58 302 ARG A O 1
ATOM 2181 N N . THR A 1 321 ? 29.385 34.394 26.416 1.00 22.05 303 THR A N 1
ATOM 2182 C CA . THR A 1 321 ? 28.015 34.971 26.324 1.00 21.63 303 THR A CA 1
ATOM 2183 C C . THR A 1 321 ? 27.616 35.148 24.853 1.00 22.21 303 THR A C 1
ATOM 2184 O O . THR A 1 321 ? 26.549 34.641 24.466 1.00 24.55 303 THR A O 1
ATOM 2188 N N . LEU A 1 322 ? 28.424 35.865 24.071 1.00 22.71 304 LEU A N 1
ATOM 2189 C CA . LEU A 1 322 ? 28.055 36.315 22.699 1.00 24.30 304 LEU A CA 1
ATOM 2190 C C . LEU A 1 322 ? 28.372 35.239 21.651 1.00 24.92 304 LEU A C 1
ATOM 2191 O O . LEU A 1 322 ? 27.758 35.308 20.580 1.00 25.40 304 LEU A O 1
ATOM 2196 N N . LEU A 1 323 ? 29.262 34.282 21.947 1.00 25.83 305 LEU A N 1
ATOM 2197 C CA . LEU A 1 323 ? 29.649 33.170 21.028 1.00 27.27 305 LEU A CA 1
ATOM 2198 C C . LEU A 1 323 ? 30.172 33.759 19.710 1.00 28.81 305 LEU A C 1
ATOM 2199 O O . LEU A 1 323 ? 29.810 33.265 18.629 1.00 28.72 305 LEU A O 1
ATOM 2204 N N . THR A 1 324 ? 31.050 34.758 19.867 1.00 29.15 306 THR A N 1
ATOM 2205 C CA . THR A 1 324 ? 31.718 35.429 18.725 1.00 28.73 306 THR A CA 1
ATOM 2206 C C . THR A 1 324 ? 33.023 35.998 19.299 1.00 28.88 306 THR A C 1
ATOM 2207 O O . THR A 1 324 ? 33.072 36.204 20.529 1.00 27.76 306 THR A O 1
ATOM 2211 N N . GLN A 1 325 ? 34.041 36.234 18.470 1.00 28.54 307 GLN A N 1
ATOM 2212 C CA . GLN A 1 325 ? 35.365 36.700 18.960 1.00 29.41 307 GLN A CA 1
ATOM 2213 C C . GLN A 1 325 ? 35.250 38.141 19.465 1.00 27.76 307 GLN A C 1
ATOM 2214 O O . GLN A 1 325 ? 34.990 39.038 18.640 1.00 28.46 307 GLN A O 1
ATOM 2220 N N . THR A 1 326 ? 35.448 38.344 20.767 1.00 25.24 308 THR A N 1
ATOM 2221 C CA . THR A 1 326 ? 35.382 39.698 21.377 1.00 23.97 308 THR A CA 1
ATOM 2222 C C . THR A 1 326 ? 36.761 40.072 21.905 1.00 23.22 308 THR A C 1
ATOM 2223 O O . THR A 1 326 ? 37.601 39.168 22.110 1.00 22.53 308 THR A O 1
ATOM 2227 N N . ARG A 1 327 ? 36.975 41.371 22.095 1.00 22.88 309 ARG A N 1
ATOM 2228 C CA . ARG A 1 327 ? 38.255 41.927 22.590 1.00 22.45 309 ARG A CA 1
ATOM 2229 C C . ARG A 1 327 ? 37.950 43.073 23.552 1.00 22.41 309 ARG A C 1
ATOM 2230 O O . ARG A 1 327 ? 37.390 44.100 23.100 1.00 22.69 309 ARG A O 1
ATOM 2238 N N . PHE A 1 328 ? 38.294 42.895 24.828 1.00 22.02 310 PHE A N 1
ATOM 2239 C CA . PHE A 1 328 ? 37.933 43.835 25.917 1.00 22.28 310 PHE A CA 1
ATOM 2240 C C . PHE A 1 328 ? 39.190 44.371 26.596 1.00 22.42 310 PHE A C 1
ATOM 2241 O O . PHE A 1 328 ? 40.149 43.593 26.825 1.00 22.65 310 PHE A O 1
ATOM 2249 N N . GLY A 1 329 ? 39.169 45.673 26.886 1.00 21.87 311 GLY A N 1
ATOM 2250 C CA . GLY A 1 329 ? 39.970 46.297 27.949 1.00 23.05 311 GLY A CA 1
ATOM 2251 C C . GLY A 1 329 ? 39.207 46.241 29.258 1.00 23.51 311 GLY A C 1
ATOM 2252 O O . GLY A 1 329 ? 38.475 45.245 29.473 1.00 23.98 311 GLY A O 1
ATOM 2253 N N . LEU A 1 330 ? 39.347 47.274 30.089 1.00 23.48 312 LEU A N 1
ATOM 2254 C CA . LEU A 1 330 ? 38.535 47.463 31.318 1.00 23.79 312 LEU A CA 1
ATOM 2255 C C . LEU A 1 330 ? 37.288 48.273 30.946 1.00 23.10 312 LEU A C 1
ATOM 2256 O O . LEU A 1 330 ? 37.423 49.488 30.715 1.00 24.34 312 LEU A O 1
ATOM 2261 N N . GLY A 1 331 ? 36.134 47.606 30.842 1.00 22.55 313 GLY A N 1
ATOM 2262 C CA . GLY A 1 331 ? 34.832 48.222 30.520 1.00 22.57 313 GLY A CA 1
ATOM 2263 C C . GLY A 1 331 ? 34.856 48.977 29.200 1.00 23.01 313 GLY A C 1
ATOM 2264 O O . GLY A 1 331 ? 34.116 49.978 29.073 1.00 25.13 313 GLY A O 1
ATOM 2265 N N . CYS A 1 332 ? 35.680 48.536 28.249 1.00 22.15 314 CYS A N 1
ATOM 2266 C CA . CYS A 1 332 ? 35.664 49.014 26.844 1.00 22.73 314 CYS A CA 1
ATOM 2267 C C . CYS A 1 332 ? 35.994 47.849 25.911 1.00 22.40 314 CYS A C 1
ATOM 2268 O O . CYS A 1 332 ? 36.644 46.871 26.350 1.00 20.83 314 CYS A O 1
ATOM 2271 N N . MET A 1 333 ? 35.534 47.952 24.671 1.00 23.07 315 MET A N 1
ATOM 2272 C CA . MET A 1 333 ? 35.946 47.043 23.578 1.00 24.31 315 MET A CA 1
ATOM 2273 C C . MET A 1 333 ? 37.120 47.688 22.843 1.00 23.25 315 MET A C 1
ATOM 2274 O O . MET A 1 333 ? 37.156 48.929 22.752 1.00 23.00 315 MET A O 1
ATOM 2279 N N . LEU A 1 334 ? 38.065 46.860 22.408 1.00 23.55 316 LEU A N 1
ATOM 2280 C CA . LEU A 1 334 ? 39.229 47.263 21.586 1.00 23.95 316 LEU A CA 1
ATOM 2281 C C . LEU A 1 334 ? 38.981 46.793 20.157 1.00 23.55 316 LEU A C 1
ATOM 2282 O O . LEU A 1 334 ? 38.395 45.706 19.985 1.00 23.04 316 LEU A O 1
ATOM 2287 N N . ASP A 1 335 ? 39.396 47.600 19.182 1.00 23.42 317 ASP A N 1
ATOM 2288 C CA . ASP A 1 335 ? 39.241 47.298 17.736 1.00 23.75 317 ASP A CA 1
ATOM 2289 C C . ASP A 1 335 ? 39.852 45.930 17.416 1.00 23.29 317 ASP A C 1
ATOM 2290 O O . ASP A 1 335 ? 40.963 45.642 17.891 1.00 23.09 317 ASP A O 1
ATOM 2295 N N . GLN A 1 336 ? 39.131 45.130 16.634 1.00 23.71 318 GLN A N 1
ATOM 2296 C CA . GLN A 1 336 ? 39.665 43.940 15.926 1.00 24.87 318 GLN A CA 1
ATOM 2297 C C . GLN A 1 336 ? 39.575 44.211 14.430 1.00 24.35 318 GLN A C 1
ATOM 2298 O O . GLN A 1 336 ? 38.514 44.026 13.836 1.00 21.93 318 GLN A O 1
ATOM 2304 N N . PRO A 1 337 ? 40.671 44.674 13.784 1.00 24.75 319 PRO A N 1
ATOM 2305 C CA . PRO A 1 337 ? 40.584 45.207 12.423 1.00 25.98 319 PRO A CA 1
ATOM 2306 C C . PRO A 1 337 ? 40.132 44.185 11.362 1.00 27.78 319 PRO A C 1
ATOM 2307 O O . PRO A 1 337 ? 39.619 44.612 10.348 1.00 29.40 319 PRO A O 1
ATOM 2311 N N . ASP A 1 338 ? 40.278 42.877 11.610 1.00 29.96 320 ASP A N 1
ATOM 2312 C CA . ASP A 1 338 ? 39.905 41.825 10.623 1.00 31.79 320 ASP A CA 1
ATOM 2313 C C . ASP A 1 338 ? 38.642 41.073 11.064 1.00 31.31 320 ASP A C 1
ATOM 2314 O O . ASP A 1 338 ? 38.371 40.014 10.476 1.00 31.52 320 ASP A O 1
ATOM 2319 N N . VAL A 1 339 ? 37.882 41.603 12.027 1.00 29.56 321 VAL A N 1
ATOM 2320 C CA . VAL A 1 339 ? 36.596 41.001 12.493 1.00 28.43 321 VAL A CA 1
ATOM 2321 C C . VAL A 1 339 ? 35.461 41.982 12.181 1.00 28.14 321 VAL A C 1
ATOM 2322 O O . VAL A 1 339 ? 35.404 43.047 12.830 1.00 28.68 321 VAL A O 1
ATOM 2326 N N . ALA A 1 340 ? 34.584 41.600 11.246 1.00 28.21 322 ALA A N 1
ATOM 2327 C CA . ALA A 1 340 ? 33.576 42.459 10.577 1.00 29.17 322 ALA A CA 1
ATOM 2328 C C . ALA A 1 340 ? 32.635 43.105 11.595 1.00 27.78 322 ALA A C 1
ATOM 2329 O O . ALA A 1 340 ? 32.350 44.304 11.447 1.00 27.10 322 ALA A O 1
ATOM 2331 N N . ASN A 1 341 ? 32.162 42.341 12.583 1.00 27.27 323 ASN A N 1
ATOM 2332 C CA . ASN A 1 341 ? 31.163 42.820 13.574 1.00 26.53 323 ASN A CA 1
ATOM 2333 C C . ASN A 1 341 ? 31.856 43.461 14.787 1.00 25.61 323 ASN A C 1
ATOM 2334 O O . ASN A 1 341 ? 31.123 43.956 15.667 1.00 25.00 323 ASN A O 1
ATOM 2339 N N . ALA A 1 342 ? 33.196 43.494 14.846 1.00 24.85 324 ALA A N 1
ATOM 2340 C CA . ALA A 1 342 ? 33.936 43.907 16.066 1.00 24.24 324 ALA A CA 1
ATOM 2341 C C . ALA A 1 342 ? 35.026 44.950 15.762 1.00 23.78 324 ALA A C 1
ATOM 2342 O O . ALA A 1 342 ? 35.940 45.104 16.595 1.00 22.58 324 ALA A O 1
ATOM 2344 N N . THR A 1 343 ? 34.897 45.689 14.656 1.00 23.33 32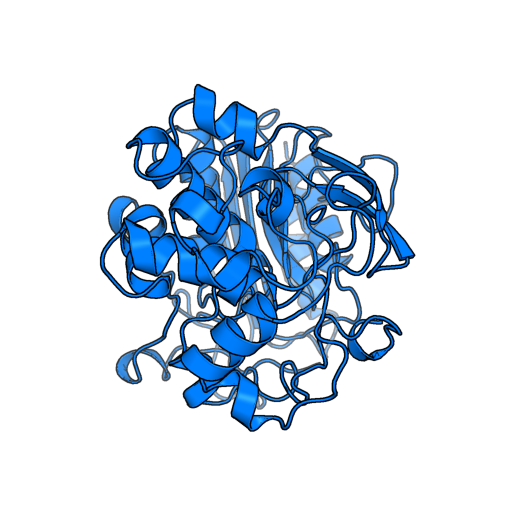5 THR A N 1
ATOM 2345 C CA . THR A 1 343 ? 35.766 46.843 14.296 1.00 22.90 325 THR A CA 1
ATOM 2346 C C . THR A 1 343 ? 34.927 48.124 14.367 1.00 22.53 325 THR A C 1
ATOM 2347 O O . THR A 1 343 ? 33.798 48.113 13.851 1.00 21.99 325 THR A O 1
ATOM 2351 N N . PHE A 1 344 ? 35.441 49.186 14.989 1.00 22.48 326 PHE A N 1
ATOM 2352 C CA . PHE A 1 344 ? 34.750 50.503 15.038 1.00 22.29 326 PHE A CA 1
ATOM 2353 C C . PHE A 1 344 ? 34.714 51.114 13.628 1.00 22.56 326 PHE A C 1
ATOM 2354 O O . PHE A 1 344 ? 33.783 51.888 13.359 1.00 23.79 326 PHE A O 1
ATOM 2362 N N . GLY A 1 345 ? 35.686 50.766 12.773 1.00 22.83 327 GLY A N 1
ATOM 2363 C CA . GLY A 1 345 ? 35.766 51.184 11.356 1.00 22.52 327 GLY A CA 1
ATOM 2364 C C . GLY A 1 345 ? 36.857 52.214 11.086 1.00 22.78 327 GLY A C 1
ATOM 2365 O O . GLY A 1 345 ? 36.834 52.803 9.981 1.00 21.48 327 GLY A O 1
ATOM 2366 N N . LEU A 1 346 ? 37.761 52.457 12.045 1.00 23.21 328 LEU A N 1
ATOM 2367 C CA . LEU A 1 346 ? 38.933 53.368 11.889 1.00 24.45 328 LEU A CA 1
ATOM 2368 C C . LEU A 1 346 ? 40.217 52.579 12.194 1.00 24.27 328 LEU A C 1
ATOM 2369 O O . LEU A 1 346 ? 40.394 51.516 11.577 1.00 25.53 328 LEU A O 1
ATOM 2374 N N . GLY A 1 347 ? 41.090 53.066 13.082 1.00 24.89 329 GLY A N 1
ATOM 2375 C CA . GLY A 1 347 ? 42.407 52.460 13.359 1.00 24.88 329 GLY A CA 1
ATOM 2376 C C . GLY A 1 347 ? 42.313 51.293 14.328 1.00 25.02 329 GLY A C 1
ATOM 2377 O O . GLY A 1 347 ? 41.261 51.150 14.996 1.00 25.22 329 GLY A O 1
ATOM 2378 N N . ALA A 1 348 ? 43.395 50.514 14.435 1.00 24.74 330 ALA A N 1
ATOM 2379 C CA . ALA A 1 348 ? 43.490 49.285 15.256 1.00 25.40 330 ALA A CA 1
ATOM 2380 C C . ALA A 1 348 ? 43.529 49.618 16.753 1.00 24.40 330 ALA A C 1
ATOM 2381 O O . ALA A 1 348 ? 43.297 48.699 17.555 1.00 24.77 330 ALA A O 1
ATOM 2383 N N . ARG A 1 349 ? 43.813 50.869 17.126 1.00 24.72 331 ARG A N 1
ATOM 2384 C CA . ARG A 1 349 ? 43.979 51.274 18.549 1.00 25.06 331 ARG A CA 1
ATOM 2385 C C . ARG A 1 349 ? 42.709 51.977 19.045 1.00 24.15 331 ARG A C 1
ATOM 2386 O O . ARG A 1 349 ? 42.731 52.505 20.167 1.00 23.60 331 ARG A O 1
ATOM 2394 N N . ALA A 1 350 ? 41.629 51.970 18.257 1.00 23.02 332 ALA A N 1
ATOM 2395 C CA . ALA A 1 350 ? 40.326 52.538 18.673 1.00 21.79 332 ALA A CA 1
ATOM 2396 C C . ALA A 1 350 ? 39.811 51.742 19.875 1.00 21.04 332 ALA A C 1
ATOM 2397 O O . ALA A 1 350 ? 39.942 50.502 19.869 1.00 19.98 332 ALA A O 1
ATOM 2399 N N . PHE A 1 351 ? 39.288 52.444 20.882 1.00 20.97 333 PHE A N 1
ATOM 2400 C CA . PHE A 1 351 ? 38.716 51.862 22.124 1.00 20.22 333 PHE A CA 1
ATOM 2401 C C . PHE A 1 351 ? 37.427 52.609 22.489 1.00 18.95 333 PHE A C 1
ATOM 2402 O O . PHE A 1 351 ? 37.307 53.821 22.253 1.00 17.80 333 PHE A O 1
ATOM 2410 N N . GLY A 1 352 ? 36.474 51.884 23.061 1.00 19.21 334 GLY A N 1
ATOM 2411 C CA . GLY A 1 352 ? 35.169 52.445 23.444 1.00 19.43 334 GLY A CA 1
ATOM 2412 C C . GLY A 1 352 ? 34.152 51.350 23.649 1.00 19.67 334 GLY A C 1
ATOM 2413 O O . GLY A 1 352 ? 34.551 50.231 24.029 1.00 19.50 334 GLY A O 1
ATOM 2414 N N . HIS A 1 353 ? 32.879 51.657 23.377 1.00 19.84 335 HIS A N 1
ATOM 2415 C CA . HIS A 1 353 ? 31.810 50.660 23.645 1.00 19.71 335 HIS A CA 1
ATOM 2416 C C . HIS A 1 353 ? 30.519 50.979 22.887 1.00 20.10 335 HIS A C 1
ATOM 2417 O O . HIS A 1 353 ? 29.896 52.029 23.156 1.00 20.18 335 HIS A O 1
ATOM 2424 N N . PRO A 1 354 ? 30.078 50.118 21.944 1.00 20.18 336 PRO A N 1
ATOM 2425 C CA . PRO A 1 354 ? 28.780 50.270 21.305 1.00 20.63 336 PRO A CA 1
ATOM 2426 C C . PRO A 1 354 ? 27.685 49.857 22.297 1.00 21.20 336 PRO A C 1
ATOM 2427 O O . PRO A 1 354 ? 27.978 49.195 23.280 1.00 21.61 336 PRO A O 1
ATOM 2431 N N . GLY A 1 355 ? 26.456 50.279 22.030 1.00 21.92 337 GLY A N 1
ATOM 2432 C CA . GLY A 1 355 ? 25.258 49.749 22.701 1.00 22.70 337 GLY A CA 1
ATOM 2433 C C . GLY A 1 355 ? 24.504 48.837 21.759 1.00 23.10 337 GLY A C 1
ATOM 2434 O O . GLY A 1 355 ? 24.540 49.085 20.537 1.00 23.33 337 GLY A O 1
ATOM 2435 N N . ALA A 1 356 ? 23.850 47.808 22.292 1.00 24.00 338 ALA A N 1
ATOM 2436 C CA . ALA A 1 356 ? 22.879 46.988 21.540 1.00 24.91 338 ALA A CA 1
ATOM 2437 C C . ALA A 1 356 ? 21.964 47.947 20.765 1.00 24.26 338 ALA A C 1
ATOM 2438 O O . ALA A 1 356 ? 21.503 48.930 21.371 1.00 24.29 338 ALA A O 1
ATOM 2440 N N . GLY A 1 357 ? 21.763 47.721 19.465 1.00 23.46 339 GLY A N 1
ATOM 2441 C CA . GLY A 1 357 ? 20.830 48.525 18.649 1.00 23.84 339 GLY A CA 1
ATOM 2442 C C . GLY A 1 357 ? 21.528 49.544 17.760 1.00 24.25 339 GLY A C 1
ATOM 2443 O O . GLY A 1 357 ? 20.907 49.951 16.759 1.00 25.29 339 GLY A O 1
ATOM 2444 N N . GLY A 1 358 ? 22.751 49.980 18.090 1.00 23.51 340 GLY A N 1
ATOM 2445 C CA . GLY A 1 358 ? 23.600 50.687 17.109 1.00 23.38 340 GLY A CA 1
ATOM 2446 C C . GLY A 1 358 ? 24.255 51.970 17.595 1.00 22.84 340 GLY A C 1
ATOM 2447 O O . GLY A 1 358 ? 25.148 52.445 16.876 1.00 23.38 340 GLY A O 1
ATOM 2448 N N . SER A 1 359 ? 23.870 52.536 18.739 1.00 22.35 341 SER A N 1
ATOM 2449 C CA . SER A 1 359 ? 24.588 53.708 19.316 1.00 22.47 341 SER A CA 1
ATOM 2450 C C . SER A 1 359 ? 26.035 53.292 19.640 1.00 21.93 341 SER A C 1
ATOM 2451 O O . SER A 1 359 ? 26.241 52.113 20.004 1.00 21.19 341 SER A O 1
ATOM 2454 N N . VAL A 1 360 ? 27.009 54.196 19.478 1.00 21.66 342 VAL A N 1
ATOM 2455 C CA . VAL A 1 360 ? 28.444 53.890 19.763 1.00 20.92 342 VAL A CA 1
ATOM 2456 C C . VAL A 1 360 ? 29.214 55.188 20.039 1.00 20.52 342 VAL A C 1
ATOM 2457 O O . VAL A 1 360 ? 28.942 56.223 19.394 1.00 20.63 342 VAL A O 1
ATOM 2461 N N . GLY A 1 361 ? 30.138 55.111 20.995 1.00 19.14 343 GLY A N 1
ATOM 2462 C CA . GLY A 1 361 ? 31.166 56.129 21.251 1.00 19.58 343 GLY A CA 1
ATOM 2463 C C . GLY A 1 361 ? 32.519 55.459 21.308 1.00 18.93 343 GLY A C 1
ATOM 2464 O O . GLY A 1 361 ? 32.593 54.325 21.827 1.00 18.93 343 GLY A O 1
ATOM 2465 N N . PHE A 1 362 ? 33.550 56.098 20.764 1.00 19.33 344 PHE A N 1
ATOM 2466 C CA . PHE A 1 362 ? 34.937 55.589 20.850 1.00 18.88 344 PHE A CA 1
ATOM 2467 C C . PHE A 1 362 ? 35.926 56.731 20.633 1.00 19.24 344 PHE A C 1
ATOM 2468 O O . PHE A 1 362 ? 35.557 57.815 20.128 1.00 18.69 344 PHE A O 1
ATOM 2476 N N . ALA A 1 363 ? 37.163 56.470 21.050 1.00 19.99 345 ALA A N 1
ATOM 2477 C CA . ALA A 1 363 ? 38.348 57.316 20.803 1.00 20.34 345 ALA A CA 1
ATOM 2478 C C . ALA A 1 363 ? 39.307 56.513 19.930 1.00 21.11 345 ALA A C 1
ATOM 2479 O O . ALA A 1 363 ? 39.390 55.286 20.130 1.00 20.15 345 ALA A O 1
ATOM 2481 N N . ASP A 1 364 ? 39.965 57.176 18.980 1.00 21.79 346 ASP A N 1
ATOM 2482 C CA . ASP A 1 364 ? 41.064 56.580 18.187 1.00 22.96 346 ASP A CA 1
ATOM 2483 C C . ASP A 1 364 ? 42.285 57.485 18.343 1.00 24.25 346 ASP A C 1
ATOM 2484 O O . ASP A 1 364 ? 42.362 58.548 17.721 1.00 23.53 346 ASP A O 1
ATOM 2489 N N . PRO A 1 365 ? 43.255 57.088 19.199 1.00 25.75 347 PRO A N 1
ATOM 2490 C CA . PRO A 1 365 ? 44.437 57.907 19.487 1.00 26.73 347 PRO A CA 1
ATOM 2491 C C . PRO A 1 365 ? 45.355 58.145 18.279 1.00 27.69 347 PRO A C 1
ATOM 2492 O O . PRO A 1 365 ? 46.072 59.128 18.287 1.00 28.52 347 PRO A O 1
ATOM 2496 N N . GLU A 1 366 ? 45.306 57.258 17.281 1.00 28.24 348 GLU A N 1
ATOM 2497 C CA . GLU A 1 366 ? 46.114 57.351 16.036 1.00 29.27 348 GLU A CA 1
ATOM 2498 C C . GLU A 1 366 ? 45.678 58.591 15.243 1.00 29.26 348 GLU A C 1
ATOM 2499 O O . GLU A 1 366 ? 46.560 59.304 14.730 1.00 29.20 348 GLU A O 1
ATOM 2505 N N . TYR A 1 367 ? 44.368 58.839 15.150 1.00 28.27 349 TYR A N 1
ATOM 2506 C CA . TYR A 1 367 ? 43.780 59.935 14.337 1.00 28.60 349 TYR A CA 1
ATOM 2507 C C . TYR A 1 367 ? 43.286 61.059 15.244 1.00 28.21 349 TYR A C 1
ATOM 2508 O O . TYR A 1 367 ? 42.772 62.061 14.709 1.00 29.08 349 TYR A O 1
ATOM 2517 N N . ASP A 1 368 ? 43.439 60.891 16.561 1.00 26.77 350 ASP A N 1
ATOM 2518 C CA . ASP A 1 368 ? 43.053 61.888 17.589 1.00 26.43 350 ASP A CA 1
ATOM 2519 C C . ASP A 1 368 ? 41.544 62.150 17.474 1.00 25.61 350 ASP A C 1
ATOM 2520 O O . ASP A 1 368 ? 41.117 63.306 17.686 1.00 25.81 350 ASP A O 1
ATOM 2525 N N . VAL A 1 369 ? 40.777 61.105 17.148 1.00 23.54 351 VAL A N 1
ATOM 2526 C CA . VAL A 1 369 ? 39.313 61.173 16.875 1.00 22.70 351 VAL A CA 1
ATOM 2527 C C . VAL A 1 369 ? 38.548 60.793 18.145 1.00 21.96 351 VAL A C 1
ATOM 2528 O O . VAL A 1 369 ? 38.905 59.777 18.783 1.00 20.91 351 VAL A O 1
ATOM 2532 N N . ALA A 1 370 ? 37.521 61.581 18.470 1.00 20.88 352 ALA A N 1
ATOM 2533 C CA . ALA A 1 370 ? 36.445 61.229 19.421 1.00 20.82 352 ALA A CA 1
ATOM 2534 C C . ALA A 1 370 ? 35.148 61.158 18.620 1.00 19.77 352 ALA A C 1
ATOM 2535 O O . ALA A 1 370 ? 34.839 62.143 17.930 1.00 20.03 352 ALA A O 1
ATOM 2537 N N . PHE A 1 371 ? 34.471 60.014 18.653 1.00 19.28 353 PHE A N 1
ATOM 2538 C CA . PHE A 1 371 ? 33.308 59.700 17.783 1.00 19.34 353 PHE A CA 1
ATOM 2539 C C . PHE A 1 371 ? 32.106 59.350 18.655 1.00 19.48 353 PHE A C 1
ATOM 2540 O O . PHE A 1 371 ? 32.247 58.509 19.568 1.00 18.99 353 PHE A O 1
ATOM 2548 N N . GLY A 1 372 ? 30.961 59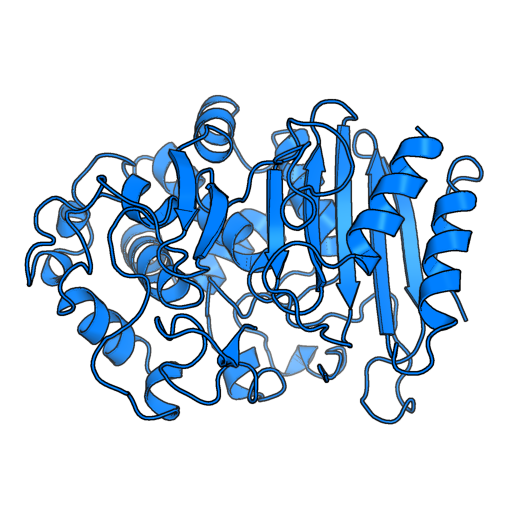.965 18.354 1.00 19.60 354 GLY A N 1
ATOM 2549 C CA . GLY A 1 372 ? 29.665 59.647 18.975 1.00 20.01 354 GLY A CA 1
ATOM 2550 C C . GLY A 1 372 ? 28.587 59.482 17.924 1.00 20.71 354 GLY A C 1
ATOM 2551 O O . GLY A 1 372 ? 28.484 60.352 17.031 1.00 20.27 354 GLY A O 1
ATOM 2552 N N . PHE A 1 373 ? 27.823 58.393 18.009 1.00 21.26 355 PHE A N 1
ATOM 2553 C CA . PHE A 1 373 ? 26.612 58.164 17.187 1.00 22.04 355 PHE A CA 1
ATOM 2554 C C . PHE A 1 373 ? 25.495 57.654 18.097 1.00 22.89 355 PHE A C 1
ATOM 2555 O O . PHE A 1 373 ? 25.717 56.680 18.837 1.00 21.59 355 PHE A O 1
ATOM 2563 N N . VAL A 1 374 ? 24.331 58.304 18.029 1.00 24.35 356 VAL A N 1
ATOM 2564 C CA . VAL A 1 374 ? 23.106 57.912 18.784 1.00 25.46 356 VAL A CA 1
ATOM 2565 C C . VAL A 1 374 ? 21.954 57.736 17.785 1.00 26.59 356 VAL A C 1
ATOM 2566 O O . VAL A 1 374 ? 21.818 58.574 16.875 1.00 25.03 356 VAL A O 1
ATOM 2570 N N . THR A 1 375 ? 21.199 56.645 17.936 1.00 28.11 357 THR A N 1
ATOM 2571 C CA . THR A 1 375 ? 19.971 56.331 17.162 1.00 29.65 357 THR A CA 1
ATOM 2572 C C . THR A 1 375 ? 18.857 55.935 18.137 1.00 30.56 357 THR A C 1
ATOM 2573 O O . THR A 1 375 ? 19.179 55.413 19.232 1.00 29.71 357 THR A O 1
ATOM 2577 N N . ASN A 1 376 ? 17.601 56.175 17.752 1.00 31.31 358 ASN A N 1
ATOM 2578 C CA . ASN A 1 376 ? 16.411 55.692 18.503 1.00 31.85 358 ASN A CA 1
ATOM 2579 C C . ASN A 1 376 ? 15.789 54.516 17.744 1.00 32.90 358 ASN A C 1
ATOM 2580 O O . ASN A 1 376 ? 14.731 54.040 18.181 1.00 34.54 358 ASN A O 1
ATOM 2585 N N . THR A 1 377 ? 16.440 54.047 16.673 1.00 34.19 359 THR A N 1
ATOM 2586 C CA . THR A 1 377 ? 15.988 52.896 15.848 1.00 35.10 359 THR A CA 1
ATOM 2587 C C . THR A 1 377 ? 16.990 51.746 15.999 1.00 34.00 359 THR A C 1
ATOM 2588 O O . THR A 1 377 ? 17.988 51.729 15.255 1.00 34.87 359 THR A O 1
ATOM 2592 N N . LEU A 1 378 ? 16.709 50.809 16.908 1.00 34.71 360 LEU A N 1
ATOM 2593 C CA . LEU A 1 378 ? 17.642 49.716 17.291 1.00 33.88 360 LEU A CA 1
ATOM 2594 C C . LEU A 1 378 ? 17.675 48.656 16.189 1.00 33.10 360 LEU A C 1
ATOM 2595 O O . LEU A 1 378 ? 16.601 48.165 15.810 1.00 35.29 360 LEU A O 1
ATOM 2600 N N . GLY A 1 379 ? 18.874 48.340 15.694 1.00 32.37 361 GLY A N 1
ATOM 2601 C CA . GLY A 1 379 ? 19.145 47.184 14.821 1.00 31.69 361 GLY A CA 1
ATOM 2602 C C . GLY A 1 379 ? 19.278 45.904 15.641 1.00 32.14 361 GLY A C 1
ATOM 2603 O O . GLY A 1 379 ? 19.122 45.925 16.860 1.00 30.30 361 GLY A O 1
ATOM 2604 N N . PRO A 1 380 ? 19.568 44.754 14.991 1.00 33.54 362 PRO A N 1
ATOM 2605 C CA . PRO A 1 380 ? 19.700 43.474 15.687 1.00 35.43 362 PRO A CA 1
ATOM 2606 C C . PRO A 1 380 ? 21.113 43.102 16.176 1.00 36.49 362 PRO A C 1
ATOM 2607 O O . PRO A 1 380 ? 21.288 41.971 16.586 1.00 37.59 362 PRO A O 1
ATOM 2611 N N . TYR A 1 381 ? 22.075 44.032 16.129 1.00 37.28 363 TYR A N 1
ATOM 2612 C CA . TYR A 1 381 ? 23.491 43.797 16.522 1.00 37.73 363 TYR A CA 1
ATOM 2613 C C . TYR A 1 381 ? 23.725 44.269 17.961 1.00 37.01 363 TYR A C 1
ATOM 2614 O O . TYR A 1 381 ? 23.298 45.386 18.312 1.00 37.18 363 TYR A O 1
ATOM 2623 N N . VAL A 1 382 ? 24.399 43.433 18.754 1.00 36.33 364 VAL A N 1
ATOM 2624 C CA . VAL A 1 382 ? 24.916 43.764 20.116 1.00 35.63 364 VAL A CA 1
ATOM 2625 C C . VAL A 1 382 ? 26.220 44.555 19.968 1.00 33.92 364 VAL A C 1
ATOM 2626 O O . VAL A 1 382 ? 26.390 45.557 20.688 1.00 32.53 364 VAL A O 1
ATOM 2630 N N . LEU A 1 383 ? 27.118 44.093 19.093 1.00 32.16 365 LEU A N 1
ATOM 2631 C CA . LEU A 1 383 ? 28.427 44.745 18.833 1.00 31.47 365 LEU A CA 1
ATOM 2632 C C . LEU A 1 383 ? 28.214 45.847 17.783 1.00 31.03 365 LEU A C 1
ATOM 2633 O O . LEU A 1 383 ? 27.146 46.483 17.834 1.00 30.65 365 LEU A O 1
ATOM 2638 N N . MET A 1 384 ? 29.183 46.104 16.900 1.00 31.39 366 MET A N 1
ATOM 2639 C CA . MET A 1 384 ? 29.127 47.237 15.934 1.00 31.70 366 MET A CA 1
ATOM 2640 C C . MET A 1 384 ? 27.895 47.095 15.048 1.00 31.13 366 MET A C 1
ATOM 2641 O O . MET A 1 384 ? 27.641 45.978 14.550 1.00 31.83 366 MET A O 1
ATOM 2646 N N . ASP A 1 385 ? 27.199 48.205 14.833 1.00 28.43 367 ASP A N 1
ATOM 2647 C CA . ASP A 1 385 ? 26.107 48.309 13.841 1.00 27.94 367 ASP A CA 1
ATOM 2648 C C . ASP A 1 385 ? 26.710 48.787 12.519 1.00 26.57 367 ASP A C 1
ATOM 2649 O O . ASP A 1 385 ? 27.472 49.749 12.502 1.00 23.57 367 ASP A O 1
ATOM 2654 N N . PRO A 1 386 ? 26.397 48.128 11.377 1.00 26.86 368 PRO A N 1
ATOM 2655 C CA . PRO A 1 386 ? 26.936 48.529 10.075 1.00 26.68 368 PRO A CA 1
ATOM 2656 C C . PRO A 1 386 ? 26.684 49.998 9.698 1.00 26.46 368 PRO A C 1
ATOM 2657 O O . PRO A 1 386 ? 27.511 50.551 8.996 1.00 26.01 368 PRO A O 1
ATOM 2661 N N . ARG A 1 387 ? 25.573 50.584 10.158 1.00 25.98 369 ARG A N 1
ATOM 2662 C CA . ARG A 1 387 ? 25.255 52.025 9.964 1.00 26.45 369 ARG A CA 1
ATOM 2663 C C . ARG A 1 387 ? 26.412 52.861 10.530 1.00 26.33 369 ARG A C 1
ATOM 2664 O O . ARG A 1 387 ? 26.930 53.731 9.801 1.00 25.16 369 ARG A O 1
ATOM 2672 N N . ALA A 1 388 ? 26.821 52.576 11.772 1.00 25.76 370 ALA A N 1
ATOM 2673 C CA . ALA A 1 388 ? 27.878 53.312 12.507 1.00 26.25 370 ALA A CA 1
ATOM 2674 C C . ALA A 1 388 ? 29.246 53.072 11.854 1.00 25.90 370 ALA A C 1
ATOM 2675 O O . ALA A 1 388 ? 30.023 54.035 11.744 1.00 25.54 370 ALA A O 1
ATOM 2677 N N . GLN A 1 389 ? 29.534 51.836 11.441 1.00 25.65 371 GLN A N 1
ATOM 2678 C CA . GLN A 1 389 ? 30.832 51.462 10.815 1.00 26.18 371 GLN A CA 1
ATOM 2679 C C . GLN A 1 389 ? 31.018 52.224 9.491 1.00 26.59 371 GLN A C 1
ATOM 2680 O O . GLN A 1 389 ? 32.145 52.687 9.224 1.00 24.18 371 GLN A O 1
ATOM 2686 N N . LYS A 1 390 ? 29.955 52.360 8.695 1.00 27.30 372 LYS A N 1
ATOM 2687 C CA . LYS A 1 390 ? 29.992 53.106 7.405 1.00 27.68 372 LYS A CA 1
ATOM 2688 C C . LYS A 1 390 ? 30.304 54.577 7.705 1.00 26.12 372 LYS A C 1
ATOM 2689 O O . LYS A 1 390 ? 31.182 55.133 7.022 1.00 24.62 372 LYS A O 1
ATOM 2695 N N . LEU A 1 391 ? 29.633 55.176 8.699 1.00 25.23 373 LEU A N 1
ATOM 2696 C CA . LEU A 1 391 ? 29.852 56.598 9.087 1.00 24.61 373 LEU A CA 1
ATOM 2697 C C . LEU A 1 391 ? 31.327 56.792 9.453 1.00 24.09 373 LEU A C 1
ATOM 2698 O O . LEU A 1 391 ? 31.922 57.785 9.003 1.00 24.86 373 LEU A O 1
ATOM 2703 N N . VAL A 1 392 ? 31.894 55.871 10.237 1.00 23.44 374 VAL A N 1
ATOM 2704 C CA . VAL A 1 392 ? 33.313 55.929 10.693 1.00 23.08 374 VAL A CA 1
ATOM 2705 C C . VAL A 1 392 ? 34.222 55.776 9.469 1.00 23.31 374 VAL A C 1
ATOM 2706 O O . VAL A 1 392 ? 35.238 56.495 9.390 1.00 22.48 374 VAL A O 1
ATOM 2710 N N . ARG A 1 393 ? 33.884 54.863 8.556 1.00 23.52 375 ARG A N 1
ATOM 2711 C CA . ARG A 1 393 ? 34.721 54.573 7.362 1.00 24.21 375 ARG A CA 1
ATOM 2712 C C . ARG A 1 393 ? 34.767 55.798 6.444 1.00 24.24 375 ARG A C 1
ATOM 2713 O O . ARG A 1 393 ? 35.839 56.054 5.886 1.00 24.05 375 ARG A O 1
ATOM 2721 N N . VAL A 1 394 ? 33.662 56.535 6.318 1.00 24.40 376 VAL A N 1
ATOM 2722 C CA . VAL A 1 394 ? 33.614 57.783 5.499 1.00 25.79 376 VAL A CA 1
ATOM 2723 C C . VAL A 1 394 ? 34.423 58.876 6.215 1.00 26.22 376 VAL A C 1
ATOM 2724 O O . VAL A 1 394 ? 35.192 59.585 5.521 1.00 26.48 376 VAL A O 1
ATOM 2728 N N . LEU A 1 395 ? 34.303 58.998 7.543 1.00 25.15 377 LEU A N 1
ATOM 2729 C CA . LEU A 1 395 ? 35.191 59.897 8.331 1.00 24.86 377 LEU A CA 1
ATOM 2730 C C . LEU A 1 395 ? 36.650 59.562 7.990 1.00 24.88 377 LEU A C 1
ATOM 2731 O O . LEU A 1 395 ? 37.438 60.505 7.758 1.00 24.28 377 LEU A O 1
ATOM 2736 N N . GLY A 1 396 ? 36.986 58.268 7.993 1.00 24.83 378 GLY A N 1
ATOM 2737 C CA . GLY A 1 396 ? 38.321 57.742 7.655 1.00 25.80 378 GLY A CA 1
ATOM 2738 C C . GLY A 1 396 ? 38.810 58.279 6.321 1.00 26.30 378 GLY A C 1
ATOM 2739 O O . GLY A 1 396 ? 39.959 58.739 6.260 1.00 26.84 378 GLY A O 1
ATOM 2740 N N . THR A 1 397 ? 37.958 58.262 5.292 1.00 29.13 379 THR A N 1
ATOM 2741 C CA . THR A 1 397 ? 38.291 58.755 3.925 1.00 30.80 379 THR A CA 1
ATOM 2742 C C . THR A 1 397 ? 38.630 60.253 3.982 1.00 31.60 379 THR A C 1
ATOM 2743 O O . THR A 1 397 ? 39.613 60.644 3.327 1.00 32.42 379 THR A O 1
ATOM 2747 N N . CYS A 1 398 ? 37.877 61.052 4.750 1.00 31.21 380 CYS A N 1
ATOM 2748 C CA . CYS A 1 398 ? 38.049 62.530 4.853 1.00 32.24 380 CYS A CA 1
ATOM 2749 C C . CYS A 1 398 ? 39.377 62.879 5.536 1.00 34.08 380 CYS A C 1
ATOM 2750 O O . CYS A 1 398 ? 39.979 63.906 5.160 1.00 35.30 380 CYS A O 1
ATOM 2753 N N . LEU A 1 399 ? 39.802 62.070 6.510 1.00 34.05 381 LEU A N 1
ATOM 2754 C CA . LEU A 1 399 ? 41.140 62.171 7.147 1.00 34.21 381 LEU A CA 1
ATOM 2755 C C . LEU A 1 399 ? 42.191 61.716 6.131 1.00 34.98 381 LEU A C 1
ATOM 2756 O O . LEU A 1 399 ? 43.363 61.981 6.361 1.00 38.69 381 LEU A O 1
#

Organism: Pseudomonas putida (NCBI:txid303)

B-factor: mean 31.3, std 9.31, range [13.06, 85.3]